Protein AF-A0A8C2Y3G1-F1 (afdb_monomer_lite)

Foldseek 3Di:
DKEFFQDFQWKKKKFWPWWAWWADDDDDDDDDPDDPDDDDPAPRPPFKWKWKWDDDLVDTHTQDGTDHHGDGDDMGMYPGGMMDIDIDGGDHDIDTDIWMWMWTWHADDQVQFDQDPVRITGHLCQQLDPVQDPNVSPSRSVDCDPPRVHDDPPPDPPPDDDDDDDDDDDDDDDDDDDDDDDDDDDDDDDDDDDDDPPDDDDPNPDDYDYPDVDIDTPGPPNDDDDPDDDDDDDDDDDD

Radius of gyration: 26.33 Å; chains: 1; bounding box: 79×69×51 Å

InterPro domains:
  IPR002172 Low-density lipoprotein (LDL) receptor class A repeat [PF00057] (110-142)
  IPR002172 Low-density lipoprotein (LDL) receptor class A repeat [PS50068] (109-151)
  IPR002172 Low-density lipoprotein (LDL) receptor class A repeat [SM00192] (109-152)
  IPR002172 Low-density lipoprotein (LDL) receptor class A repeat [cd00112] (112-141)
  IPR035914 Spermadhesin, CUB domain superfamily [G3DSA:2.60.120.290] (1-109)
  IPR035914 Spermadhesin, CUB domain superfamily [SSF49854] (2-111)
  IPR036055 LDL receptor-like superfamily [G3DSA:4.10.400.10] (114-152)
  IPR036055 LDL receptor-like superfamily [SSF57424] (109-144)
  IPR042333 LRAD2/Mig-13-like [PTHR24652] (1-158)

Sequence (239 aa):
LWVRAAAPGDRIRLQFRFFLVYSLAPPSVPPALNASAPLPADPCAPGSYLQLYEGPPGTPRPLGAPLCGLTIPAPVTTSGDLLGLRLVTRGRQPRVDFVGEVTSFRLGSCGGYFPCRNGRCIPPSLVCDRWGMDNCGDGSDQASWPPANCRAPSPEPSQEGNTDDSASQTLTSSPALPSSGPLGTAAERSPPAHWDPARQGVALEGRWLLVTTHYCRIHRDHTCPAPGMGRGQQARAEA

Structure (mmCIF, N/CA/C/O backbone):
data_AF-A0A8C2Y3G1-F1
#
_entry.id   AF-A0A8C2Y3G1-F1
#
loop_
_atom_site.group_PDB
_atom_site.id
_atom_site.type_symbol
_atom_site.label_atom_id
_atom_site.label_alt_id
_atom_site.label_comp_id
_atom_site.label_asym_id
_atom_site.label_entity_id
_atom_site.label_seq_id
_atom_site.pdbx_PDB_ins_code
_atom_site.Cartn_x
_atom_site.Cartn_y
_atom_site.Cartn_z
_atom_site.occupancy
_atom_site.B_iso_or_equiv
_atom_site.auth_seq_id
_atom_site.auth_comp_id
_atom_site.auth_asym_id
_atom_site.auth_atom_id
_atom_site.pdbx_PDB_model_num
ATOM 1 N N . LEU A 1 1 ? 4.635 1.066 14.906 1.00 89.06 1 LEU A N 1
ATOM 2 C CA . LEU A 1 1 ? 5.614 0.409 14.011 1.00 89.06 1 LEU A CA 1
ATOM 3 C C . LEU A 1 1 ? 5.943 1.387 12.902 1.00 89.06 1 LEU A C 1
ATOM 5 O O . LEU A 1 1 ? 5.014 2.011 12.406 1.00 89.06 1 LEU A O 1
ATOM 9 N N . TRP A 1 2 ? 7.211 1.517 12.531 1.00 91.69 2 TRP A N 1
ATOM 10 C CA . TRP A 1 2 ? 7.623 2.325 11.387 1.00 91.69 2 TRP A CA 1
ATOM 11 C C . TRP A 1 2 ? 8.329 1.461 10.354 1.00 91.69 2 TRP A C 1
ATOM 13 O O . TRP A 1 2 ? 9.150 0.614 10.703 1.00 91.69 2 TRP A O 1
ATOM 23 N N . VAL A 1 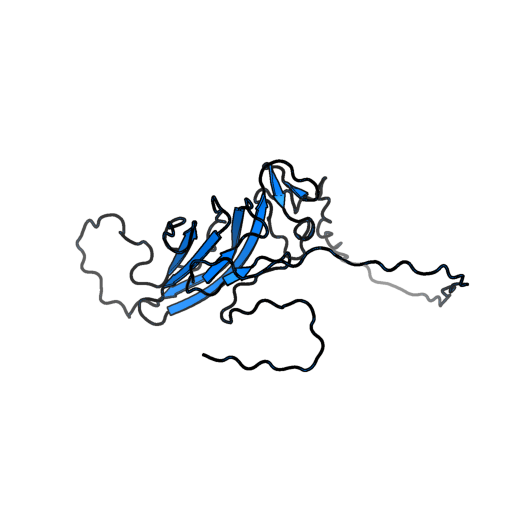3 ? 7.991 1.684 9.092 1.00 92.00 3 VAL A N 1
ATOM 24 C CA . VAL A 1 3 ? 8.562 1.004 7.936 1.00 92.00 3 VAL A CA 1
ATOM 25 C C . VAL A 1 3 ? 9.239 2.046 7.060 1.00 92.00 3 VAL A C 1
ATOM 27 O O . VAL A 1 3 ? 8.658 3.103 6.801 1.00 92.00 3 VAL A O 1
ATOM 30 N N . ARG A 1 4 ? 10.468 1.755 6.627 1.00 93.75 4 ARG A N 1
ATOM 31 C CA . ARG A 1 4 ? 11.233 2.616 5.720 1.00 93.75 4 ARG A CA 1
ATOM 32 C C . ARG A 1 4 ? 11.395 1.961 4.354 1.00 93.75 4 ARG A C 1
ATOM 34 O O . ARG A 1 4 ? 11.636 0.756 4.277 1.00 93.75 4 ARG A O 1
ATOM 41 N N . ALA A 1 5 ? 11.277 2.772 3.308 1.00 94.00 5 ALA A N 1
ATOM 42 C CA . ALA A 1 5 ? 11.497 2.370 1.931 1.00 94.00 5 ALA A CA 1
ATOM 43 C C . ALA A 1 5 ? 12.938 1.881 1.717 1.00 94.00 5 ALA A C 1
ATOM 45 O O . ALA A 1 5 ? 13.845 2.191 2.493 1.00 94.00 5 ALA A O 1
ATOM 46 N N . ALA A 1 6 ? 13.149 1.109 0.655 1.00 91.38 6 ALA A N 1
ATOM 47 C CA . ALA A 1 6 ? 14.432 0.471 0.378 1.00 91.38 6 ALA A CA 1
ATOM 48 C C . ALA A 1 6 ? 15.539 1.483 0.033 1.00 91.38 6 ALA A C 1
ATOM 50 O O . ALA A 1 6 ? 16.713 1.223 0.295 1.00 91.38 6 ALA A O 1
ATOM 51 N N . ALA A 1 7 ? 15.181 2.636 -0.539 1.00 89.88 7 ALA A N 1
ATOM 52 C CA . ALA A 1 7 ? 16.122 3.691 -0.892 1.00 89.88 7 ALA A CA 1
ATOM 53 C C . ALA A 1 7 ? 15.548 5.095 -0.624 1.00 89.88 7 ALA A C 1
ATOM 55 O O . ALA A 1 7 ? 14.330 5.281 -0.640 1.00 89.88 7 ALA A O 1
ATOM 56 N N . PRO A 1 8 ? 16.406 6.112 -0.423 1.00 88.00 8 PRO A N 1
ATOM 57 C CA . PRO A 1 8 ? 15.965 7.500 -0.354 1.00 88.00 8 PRO A CA 1
ATOM 58 C C . PRO A 1 8 ? 15.210 7.910 -1.623 1.00 88.00 8 PRO A C 1
ATOM 60 O O . PRO A 1 8 ? 15.677 7.668 -2.735 1.00 88.00 8 PRO A O 1
ATOM 63 N N . GLY A 1 9 ? 14.052 8.547 -1.455 1.00 89.06 9 GLY A N 1
ATOM 64 C CA . GLY A 1 9 ? 13.193 8.974 -2.564 1.00 89.06 9 GLY A CA 1
ATOM 65 C C . GLY A 1 9 ? 12.242 7.895 -3.094 1.00 89.06 9 GLY A C 1
ATOM 66 O O . GLY A 1 9 ? 11.301 8.238 -3.813 1.00 89.06 9 GLY A O 1
ATOM 67 N N . ASP A 1 10 ? 12.422 6.627 -2.707 1.00 95.06 10 ASP A N 1
ATOM 68 C CA . ASP A 1 10 ? 11.391 5.611 -2.902 1.00 95.06 10 ASP A CA 1
ATOM 69 C C . ASP A 1 10 ? 10.157 5.947 -2.041 1.00 95.06 10 ASP A C 1
ATOM 71 O O . ASP A 1 10 ? 10.224 6.615 -1.006 1.00 95.06 10 ASP A O 1
ATOM 75 N N . ARG A 1 11 ? 9.008 5.446 -2.480 1.00 96.12 11 ARG A N 1
ATOM 76 C CA . ARG A 1 11 ? 7.730 5.488 -1.776 1.00 96.12 11 ARG A CA 1
ATOM 77 C C . ARG A 1 11 ? 7.301 4.082 -1.405 1.00 96.12 11 ARG A C 1
ATOM 79 O O . ARG A 1 11 ? 7.815 3.093 -1.926 1.00 96.12 11 ARG A O 1
ATOM 86 N N . ILE A 1 12 ? 6.326 4.002 -0.513 1.00 96.44 12 ILE A N 1
ATOM 87 C CA . ILE A 1 12 ? 5.830 2.745 0.020 1.00 96.44 12 ILE A CA 1
ATOM 88 C C . ILE A 1 12 ? 4.385 2.538 -0.420 1.00 96.44 12 ILE A C 1
ATOM 90 O O . ILE A 1 12 ? 3.543 3.421 -0.263 1.00 96.44 12 ILE A O 1
ATOM 94 N N . ARG A 1 13 ? 4.079 1.342 -0.924 1.00 95.75 13 ARG A N 1
ATOM 95 C CA . ARG A 1 13 ? 2.712 0.849 -1.107 1.00 95.75 13 ARG A CA 1
ATOM 96 C C . ARG A 1 13 ? 2.449 -0.276 -0.108 1.00 95.75 13 ARG A C 1
ATOM 98 O O . ARG A 1 13 ? 3.209 -1.234 -0.061 1.00 95.75 13 ARG A O 1
ATOM 105 N N . LEU A 1 14 ? 1.381 -0.165 0.676 1.00 95.56 14 LEU A N 1
ATOM 106 C CA . LEU A 1 14 ? 0.903 -1.197 1.597 1.00 95.56 14 LEU A CA 1
ATOM 107 C C . LEU A 1 14 ? -0.390 -1.799 1.049 1.00 95.56 14 LEU A C 1
ATOM 109 O O . LEU A 1 14 ? -1.341 -1.070 0.765 1.00 95.56 14 LEU A O 1
ATOM 113 N N . GLN A 1 15 ? -0.448 -3.123 0.960 1.00 94.62 15 GLN A N 1
ATOM 114 C CA . GLN A 1 15 ? -1.661 -3.856 0.610 1.00 94.62 15 GLN A CA 1
ATOM 115 C C . GLN A 1 15 ? 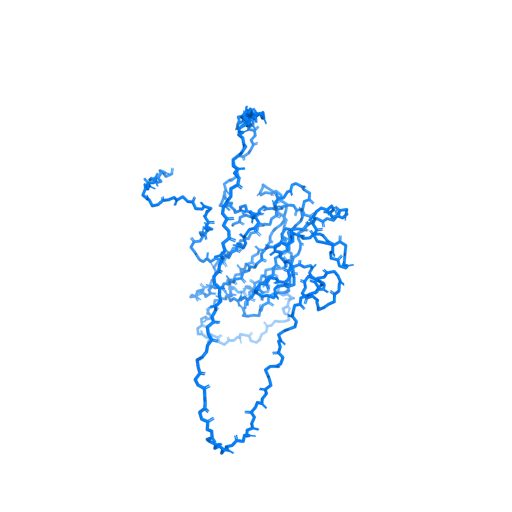-1.911 -4.966 1.626 1.00 94.62 15 GLN A C 1
ATOM 117 O O . GLN A 1 15 ? -1.047 -5.803 1.879 1.00 94.62 15 GLN A O 1
ATOM 122 N N . PHE A 1 16 ? -3.112 -4.986 2.200 1.00 94.19 16 PHE A N 1
ATOM 123 C CA . PHE A 1 16 ? -3.527 -6.052 3.103 1.00 94.19 16 PHE A CA 1
ATOM 124 C C . PHE A 1 16 ? -3.944 -7.300 2.317 1.00 94.19 16 PHE A C 1
ATOM 126 O O . PHE A 1 16 ? -4.611 -7.211 1.289 1.00 94.19 16 PHE A O 1
ATOM 133 N N . ARG A 1 17 ? -3.555 -8.472 2.821 1.00 90.69 17 ARG A N 1
ATOM 134 C CA . ARG A 1 17 ? -4.051 -9.794 2.398 1.00 90.69 17 ARG A CA 1
ATOM 135 C C . ARG A 1 17 ? -5.063 -10.370 3.379 1.00 90.69 17 ARG A C 1
ATOM 137 O O . ARG A 1 17 ? -5.891 -11.190 3.005 1.00 90.69 17 ARG A O 1
ATOM 144 N N . PHE A 1 18 ? -4.976 -9.941 4.630 1.00 93.56 18 PHE A N 1
ATOM 145 C CA . PHE A 1 18 ? -5.904 -10.296 5.688 1.00 93.56 18 PHE A CA 1
ATOM 146 C C . PHE A 1 18 ? -6.084 -9.086 6.597 1.00 93.56 18 PHE A C 1
ATOM 148 O O . PHE A 1 18 ? -5.114 -8.368 6.859 1.00 93.56 18 PHE A O 1
ATOM 155 N N . PHE A 1 19 ? -7.306 -8.844 7.062 1.00 95.69 19 PHE A N 1
ATOM 156 C CA . PHE A 1 19 ? -7.593 -7.711 7.928 1.00 95.69 19 PHE A CA 1
ATOM 157 C C . PHE A 1 19 ? -8.753 -8.002 8.873 1.00 95.69 19 PHE A C 1
ATOM 159 O O . PHE A 1 19 ? -9.861 -8.312 8.449 1.00 95.69 19 PHE A O 1
ATOM 166 N N . LEU A 1 20 ? -8.486 -7.871 10.163 1.00 94.81 20 LEU A N 1
ATOM 167 C CA . LEU A 1 20 ? -9.430 -8.070 11.242 1.00 94.81 20 LEU A CA 1
ATOM 168 C C . LEU A 1 20 ? -9.021 -7.133 12.378 1.00 94.81 20 LEU A C 1
ATOM 170 O O . LEU A 1 20 ? -8.024 -7.360 13.053 1.00 94.81 20 LEU A O 1
ATOM 174 N N . VAL A 1 21 ? -9.755 -6.041 12.572 1.00 95.81 21 VAL A N 1
ATOM 175 C CA . VAL A 1 21 ? -9.492 -5.058 13.634 1.00 95.81 21 VAL A CA 1
ATOM 176 C C . VAL A 1 21 ? -10.823 -4.561 14.175 1.00 95.81 21 VAL A C 1
ATOM 178 O O . VAL A 1 21 ? -11.436 -3.661 13.614 1.00 95.81 21 VAL A O 1
ATOM 181 N N . TYR A 1 22 ? -11.310 -5.156 15.256 1.00 92.31 22 TYR A N 1
ATOM 182 C CA . TYR A 1 22 ? -12.578 -4.753 15.862 1.00 92.31 22 TYR A CA 1
ATOM 183 C C . TYR A 1 22 ? -12.610 -5.072 17.357 1.00 92.31 22 TYR A C 1
ATOM 185 O O . TYR A 1 22 ? -11.696 -5.685 17.910 1.00 92.31 22 TYR A O 1
ATOM 193 N N . SER A 1 23 ? -13.677 -4.644 18.021 1.00 91.12 23 SER A N 1
ATOM 194 C CA . SER A 1 23 ? -13.942 -4.963 19.423 1.00 91.12 23 SER A CA 1
ATOM 195 C C . SER A 1 23 ? -15.358 -5.493 19.553 1.00 91.12 23 SER A C 1
ATOM 197 O O . SER A 1 23 ? -16.246 -5.067 18.816 1.00 91.12 23 SER A O 1
ATOM 199 N N . LEU A 1 24 ? -15.579 -6.422 20.478 1.00 87.00 24 LEU A N 1
ATOM 200 C CA . LEU A 1 24 ? -16.918 -6.940 20.721 1.00 87.00 24 LEU A CA 1
ATOM 201 C C . LEU A 1 24 ? -17.752 -5.877 21.436 1.00 87.00 24 LEU A C 1
ATOM 203 O O . LEU A 1 24 ? -17.325 -5.293 22.439 1.00 87.00 24 LEU A O 1
ATOM 207 N N . ALA A 1 25 ? -18.949 -5.628 20.907 1.00 73.00 25 ALA A N 1
ATOM 208 C CA . ALA A 1 25 ? -19.919 -4.782 21.577 1.00 73.00 25 ALA A CA 1
ATOM 209 C C . ALA A 1 25 ? -20.305 -5.419 22.927 1.00 73.00 25 ALA A C 1
ATOM 211 O O . ALA A 1 25 ? -20.403 -6.647 23.024 1.00 73.00 25 ALA A O 1
ATOM 212 N N . PRO A 1 26 ? -20.517 -4.624 23.989 1.00 63.53 26 PRO A N 1
ATOM 213 C CA . PRO A 1 26 ? -21.191 -5.137 25.175 1.00 63.53 26 PRO A CA 1
ATOM 214 C C . PRO A 1 26 ? -22.596 -5.653 24.799 1.00 63.53 26 PRO A C 1
ATOM 216 O O . PRO A 1 26 ? -23.162 -5.184 23.808 1.00 63.53 26 PRO A O 1
ATOM 219 N N . PRO A 1 27 ? -23.181 -6.588 25.576 1.00 57.09 27 PRO A N 1
ATOM 220 C CA . PRO A 1 27 ? -24.582 -6.962 25.401 1.00 57.09 27 PRO A CA 1
ATOM 221 C C . PRO A 1 27 ? -25.442 -5.692 25.429 1.00 57.09 27 PRO A C 1
ATOM 223 O O . PRO A 1 27 ? -25.309 -4.861 26.328 1.00 57.09 27 PRO A O 1
ATOM 226 N N . SER A 1 28 ? -26.240 -5.507 24.381 1.00 58.91 28 SER A N 1
ATOM 227 C CA . SER A 1 28 ? -26.952 -4.268 24.075 1.00 58.91 28 SER A CA 1
ATOM 228 C C . SER A 1 28 ? -27.887 -3.838 25.208 1.00 58.91 28 SER A C 1
ATOM 230 O O . SER A 1 28 ? -28.837 -4.548 25.528 1.00 58.91 28 SER A O 1
ATOM 232 N N . VAL A 1 29 ? -27.676 -2.635 25.746 1.00 55.66 29 VAL A N 1
ATOM 233 C CA . VAL A 1 29 ? -28.780 -1.814 26.265 1.00 55.66 29 VAL A CA 1
ATOM 234 C C . VAL A 1 29 ? -29.464 -1.210 25.030 1.00 55.66 29 VAL A C 1
ATOM 236 O O . VAL A 1 29 ? -28.746 -0.748 24.137 1.00 55.66 29 VAL A O 1
ATOM 239 N N . PRO A 1 30 ? -30.802 -1.263 24.906 1.00 50.66 30 PRO A N 1
ATOM 240 C CA . PRO A 1 30 ? -31.491 -0.778 23.715 1.00 50.66 30 PRO A CA 1
ATOM 241 C C . PRO A 1 30 ? -31.162 0.701 23.458 1.00 50.66 30 PRO A C 1
ATOM 243 O O . PRO A 1 30 ? -31.051 1.478 24.412 1.00 50.66 30 PRO A O 1
ATOM 246 N N . PRO A 1 31 ? -30.990 1.107 22.188 1.00 54.34 31 PRO A N 1
ATOM 247 C CA . PRO A 1 31 ? -30.691 2.490 21.865 1.00 54.34 31 PRO A CA 1
ATOM 248 C C . PRO A 1 31 ? -31.890 3.365 22.236 1.00 54.34 31 PRO A C 1
ATOM 250 O O . PRO A 1 31 ? -33.025 3.076 21.855 1.00 54.34 31 PRO A O 1
ATOM 253 N N . ALA A 1 32 ? -31.638 4.451 22.967 1.00 52.44 32 ALA A N 1
ATOM 254 C CA . ALA A 1 32 ? -32.612 5.522 23.090 1.00 52.44 32 ALA A CA 1
ATOM 255 C C . ALA A 1 32 ? -32.884 6.069 21.679 1.00 52.44 32 ALA A C 1
ATOM 257 O O . ALA A 1 32 ? -31.987 6.591 21.016 1.00 52.44 32 ALA A O 1
ATOM 258 N N . LEU A 1 33 ? -34.119 5.894 21.209 1.00 53.09 33 LEU A N 1
ATOM 259 C CA . LEU A 1 33 ? -34.636 6.485 19.980 1.00 53.09 33 LEU A CA 1
ATOM 260 C C . LEU A 1 33 ? -34.704 8.002 20.169 1.00 53.09 33 LEU A C 1
ATOM 262 O O . LEU A 1 33 ? -35.722 8.510 20.621 1.00 53.09 33 LEU A O 1
ATOM 266 N N . ASN A 1 34 ? -33.603 8.705 19.914 1.00 56.00 34 ASN A N 1
ATOM 267 C CA . ASN A 1 34 ? -33.583 10.108 19.500 1.00 56.00 34 ASN A CA 1
ATOM 268 C C . ASN A 1 34 ? -32.140 10.588 19.363 1.00 56.00 34 ASN A C 1
ATOM 270 O O . ASN A 1 34 ? -31.461 10.802 20.360 1.00 56.00 34 ASN A O 1
ATOM 274 N N . ALA A 1 35 ? -31.709 10.812 18.126 1.00 48.53 35 ALA A N 1
ATOM 275 C CA . ALA A 1 35 ? -30.992 12.019 17.730 1.00 48.53 35 ALA A CA 1
ATOM 276 C C . ALA A 1 35 ? -30.619 11.893 16.256 1.00 48.53 35 ALA A C 1
ATOM 278 O O . ALA A 1 35 ? -29.973 10.931 15.842 1.00 48.53 35 ALA A O 1
ATOM 279 N N . SER A 1 36 ? -30.983 12.908 15.484 1.00 58.06 36 SER A N 1
ATOM 280 C CA . SER A 1 36 ? -30.327 13.266 14.233 1.00 58.06 36 SER A CA 1
ATOM 281 C C . SER A 1 36 ? -28.845 13.524 14.534 1.00 58.06 36 SER A C 1
ATOM 283 O O . SER A 1 36 ? -28.455 14.641 14.868 1.00 58.06 36 SER A O 1
ATOM 285 N N . ALA A 1 37 ? -28.035 12.468 14.544 1.00 60.81 37 ALA A N 1
ATOM 286 C CA . ALA A 1 37 ? -26.627 12.550 14.895 1.00 60.81 37 ALA A CA 1
ATOM 287 C C . ALA A 1 37 ? -25.813 13.024 13.676 1.00 60.81 37 ALA A C 1
ATOM 289 O O . ALA A 1 37 ? -26.031 12.520 12.569 1.00 60.81 37 ALA A O 1
ATOM 290 N N . PRO A 1 38 ? -24.868 13.967 13.848 1.00 59.59 38 PRO A N 1
ATOM 291 C CA . PRO A 1 38 ? -23.885 14.281 12.817 1.00 59.59 38 PRO A CA 1
ATOM 292 C C . PRO A 1 38 ? -23.091 13.021 12.438 1.00 59.59 38 PRO A C 1
ATOM 294 O O . PRO A 1 38 ? -22.926 12.124 13.268 1.00 59.59 38 PRO A O 1
ATOM 297 N N . LEU A 1 39 ? -22.582 12.968 11.199 1.00 58.22 39 LEU A N 1
ATOM 298 C CA . LEU A 1 39 ? -21.660 11.924 10.724 1.00 58.22 39 LEU A CA 1
ATOM 299 C C . LEU A 1 39 ? -20.595 11.591 11.792 1.00 58.22 39 LEU A C 1
ATOM 301 O O . LEU A 1 39 ? -20.112 12.511 12.460 1.00 58.22 39 LEU A O 1
ATOM 305 N N . PRO A 1 40 ? -20.202 10.314 11.971 1.00 58.19 40 PRO A N 1
ATOM 306 C CA . PRO A 1 40 ? -19.359 9.927 13.097 1.00 58.19 40 PRO A CA 1
ATOM 307 C C . PRO A 1 40 ? -18.002 10.636 13.041 1.00 58.19 40 PRO A C 1
ATOM 309 O O . PRO A 1 40 ? -17.304 10.566 12.032 1.00 58.19 40 PRO A O 1
ATOM 312 N N . ALA A 1 41 ? -17.600 11.263 14.151 1.00 68.81 41 ALA A N 1
ATOM 313 C CA . ALA A 1 41 ? -16.282 11.885 14.322 1.00 68.81 41 ALA A CA 1
ATOM 314 C C . ALA A 1 41 ? -15.111 10.871 14.272 1.00 68.81 41 ALA A C 1
ATOM 316 O O . ALA A 1 41 ? -13.955 11.267 14.150 1.00 68.81 41 ALA A O 1
ATOM 317 N N . ASP A 1 42 ? -15.414 9.571 14.361 1.00 79.44 42 ASP A N 1
ATOM 318 C CA . ASP A 1 42 ? -14.501 8.434 14.201 1.00 79.44 42 ASP A CA 1
ATOM 319 C C . ASP A 1 42 ? -15.343 7.207 13.780 1.00 79.44 42 ASP A C 1
ATOM 321 O O . ASP A 1 42 ? -16.162 6.743 14.580 1.00 79.44 42 ASP A O 1
ATOM 325 N N . PRO A 1 43 ? -15.192 6.672 12.552 1.00 85.56 43 PRO A N 1
ATOM 326 C CA . PRO A 1 43 ? -15.992 5.542 12.069 1.00 85.56 43 PRO A CA 1
ATOM 327 C C . PRO A 1 43 ? -15.720 4.238 12.830 1.00 85.56 43 PRO A C 1
ATOM 329 O O . PRO A 1 43 ? -16.514 3.304 12.743 1.00 85.56 43 PRO A O 1
ATOM 332 N N . CYS A 1 44 ? -14.618 4.166 13.578 1.00 90.81 44 CYS A N 1
ATOM 333 C CA . CYS A 1 44 ? -14.233 2.985 14.333 1.00 90.81 44 CYS A CA 1
ATOM 334 C C . CYS A 1 44 ? -14.565 3.084 15.824 1.00 90.81 44 CYS A C 1
ATOM 336 O O . CYS A 1 44 ? -14.346 2.119 16.558 1.00 90.81 44 CYS A O 1
ATOM 338 N N . ALA A 1 45 ? -15.101 4.211 16.302 1.00 87.38 45 ALA A N 1
ATOM 339 C CA . ALA A 1 45 ? -15.471 4.368 17.703 1.00 87.38 45 ALA A CA 1
ATOM 340 C C . ALA A 1 45 ? -16.712 3.525 18.073 1.00 87.38 45 ALA A C 1
ATOM 342 O O . ALA A 1 45 ? -17.647 3.424 17.281 1.00 87.38 45 ALA A O 1
ATOM 343 N N . PRO A 1 46 ? -16.766 2.935 19.289 1.00 87.12 46 PRO A N 1
ATOM 344 C CA . PRO A 1 46 ? -15.766 2.954 20.369 1.00 87.12 46 PRO A CA 1
ATOM 345 C C . PRO A 1 46 ? -14.731 1.804 20.291 1.00 87.12 46 PRO A C 1
ATOM 347 O O . PRO A 1 46 ? -14.091 1.469 21.291 1.00 87.12 46 PRO A O 1
ATOM 350 N N . GLY A 1 47 ? -14.609 1.147 19.138 1.00 90.56 47 GLY A N 1
ATOM 351 C CA . GLY A 1 47 ? -13.802 -0.050 18.924 1.00 90.56 47 GLY A CA 1
ATOM 352 C C . GLY A 1 47 ? -12.323 0.200 18.621 1.00 90.56 47 GLY A C 1
ATOM 353 O O . GLY A 1 47 ? -11.811 1.322 18.631 1.00 90.56 47 GLY A O 1
ATOM 354 N N . SER A 1 48 ? -11.617 -0.908 18.400 1.00 93.19 48 SER A N 1
ATOM 355 C CA . SER A 1 48 ? -10.215 -0.913 17.979 1.00 93.19 48 SER A CA 1
ATOM 356 C C . SER A 1 48 ? -10.072 -0.465 16.527 1.00 93.19 48 SER A C 1
ATOM 358 O O . SER A 1 48 ? -10.947 -0.736 15.709 1.00 93.19 48 SER A O 1
ATOM 360 N N . TYR A 1 49 ? -8.945 0.160 16.198 1.00 95.56 49 TYR A N 1
ATOM 361 C CA . TYR A 1 49 ? -8.620 0.570 14.832 1.00 95.56 49 TYR A CA 1
ATOM 362 C C . TYR A 1 49 ? -7.115 0.565 14.578 1.00 95.56 49 TYR A C 1
ATOM 364 O O . TYR A 1 49 ? -6.296 0.656 15.497 1.00 95.56 49 TYR A O 1
ATOM 372 N N . LEU A 1 50 ? -6.759 0.492 13.302 1.00 96.62 50 LEU A N 1
ATOM 373 C CA . LEU A 1 50 ? -5.419 0.710 12.789 1.00 96.62 50 LEU A CA 1
ATOM 374 C C . LEU A 1 50 ? -5.384 2.060 12.068 1.00 96.62 50 LEU A C 1
ATOM 376 O O . LEU A 1 50 ? -6.149 2.282 11.137 1.00 96.6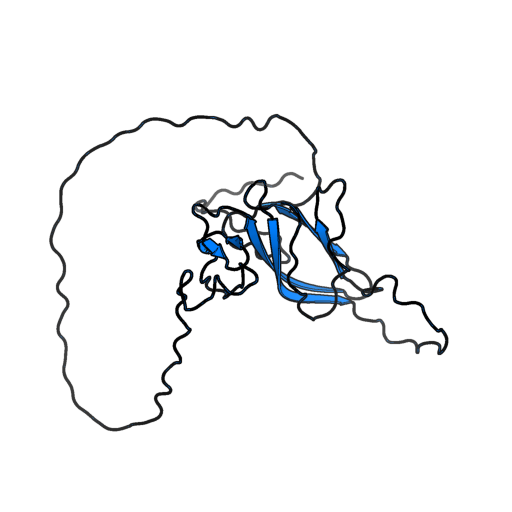2 50 LEU A O 1
ATOM 380 N N . GLN A 1 51 ? -4.487 2.954 12.475 1.00 96.31 51 GLN A N 1
ATOM 381 C CA . GLN A 1 51 ? -4.222 4.205 11.766 1.00 96.31 51 GLN A CA 1
ATOM 382 C C . GLN A 1 51 ? -2.873 4.122 11.056 1.00 96.31 51 GLN A C 1
ATOM 384 O O . GLN A 1 51 ? -1.858 3.759 11.663 1.00 96.31 51 GLN A O 1
ATOM 389 N N . LEU A 1 52 ? -2.872 4.486 9.776 1.00 97.12 52 LEU A N 1
ATOM 390 C CA . LEU A 1 52 ? -1.664 4.637 8.976 1.00 97.12 52 LEU A CA 1
ATOM 391 C C . LEU A 1 52 ? -1.182 6.088 9.031 1.00 97.12 52 LEU A C 1
ATOM 393 O O . LEU A 1 52 ? -1.991 7.009 9.164 1.00 97.12 52 LEU A O 1
ATOM 397 N N . TYR A 1 53 ? 0.127 6.283 8.932 1.00 96.94 53 TYR A N 1
ATOM 398 C CA . TYR A 1 53 ? 0.773 7.590 8.950 1.00 96.94 53 TYR A CA 1
ATOM 399 C C . TYR A 1 53 ? 1.867 7.674 7.893 1.00 96.94 53 TYR A C 1
ATOM 401 O O . TYR A 1 53 ? 2.512 6.676 7.581 1.00 96.94 53 TYR A O 1
ATOM 409 N N . GLU A 1 54 ? 2.131 8.877 7.408 1.00 95.44 54 GLU A N 1
ATOM 410 C CA . GLU A 1 54 ? 3.287 9.193 6.574 1.00 95.44 54 GLU A CA 1
ATOM 411 C C . GLU A 1 54 ? 4.072 10.387 7.129 1.00 95.44 54 GLU A C 1
ATOM 413 O O . GLU A 1 54 ? 3.586 11.146 7.973 1.00 95.44 54 GLU A O 1
ATOM 418 N N . GLY A 1 55 ? 5.298 10.557 6.637 1.00 88.50 55 GLY A N 1
ATOM 419 C CA . GLY A 1 55 ? 6.205 11.613 7.079 1.00 88.50 55 GLY A CA 1
ATOM 420 C C . GLY A 1 55 ? 7.108 11.196 8.247 1.00 88.50 55 GLY A C 1
ATOM 421 O O . GLY A 1 55 ? 7.106 10.035 8.665 1.00 88.50 55 GLY A O 1
ATOM 422 N N . PRO A 1 56 ? 7.937 12.125 8.754 1.00 85.12 56 PRO A N 1
ATOM 423 C CA . PRO A 1 56 ? 8.887 11.828 9.817 1.00 85.12 56 PRO A CA 1
ATOM 424 C C . PRO A 1 56 ? 8.153 11.505 11.130 1.00 85.12 56 PRO A C 1
ATOM 426 O O . PRO A 1 56 ? 7.136 12.135 11.428 1.00 85.12 56 PRO A O 1
ATOM 429 N N . PRO A 1 57 ? 8.672 10.599 11.981 1.00 81.00 57 PRO A N 1
ATOM 430 C CA . PRO A 1 57 ? 7.940 10.168 13.174 1.00 81.00 57 PRO A CA 1
ATOM 431 C C . PRO A 1 57 ? 7.735 11.258 14.228 1.00 81.00 57 PRO A C 1
ATOM 433 O O . PRO A 1 57 ? 6.877 11.098 15.088 1.00 81.00 57 PRO A O 1
ATOM 436 N N . GLY A 1 58 ? 8.506 12.351 14.176 1.00 87.06 58 GLY A N 1
ATOM 437 C CA . GLY A 1 58 ? 8.321 13.502 15.063 1.00 87.06 58 GLY A CA 1
ATOM 438 C C . GLY A 1 58 ? 7.096 14.355 14.714 1.00 87.06 58 GLY A C 1
ATOM 439 O O . GLY A 1 58 ? 6.523 14.989 15.592 1.00 87.06 58 GLY A O 1
ATOM 440 N N . THR A 1 59 ? 6.666 14.354 13.449 1.00 90.31 59 THR A N 1
ATOM 441 C CA . THR A 1 59 ? 5.495 15.106 12.968 1.00 90.31 59 THR A CA 1
ATOM 442 C C . THR A 1 59 ? 4.693 14.286 11.947 1.00 90.31 59 THR A C 1
ATOM 444 O O . THR A 1 59 ? 4.530 14.693 10.792 1.00 90.31 59 THR A O 1
ATOM 447 N N . PRO A 1 60 ? 4.185 13.105 12.347 1.00 94.44 60 PRO A N 1
ATOM 448 C CA . PRO A 1 60 ? 3.561 12.173 11.425 1.00 94.44 60 PRO A CA 1
ATOM 449 C C . PRO A 1 60 ? 2.169 12.665 11.018 1.00 94.44 60 PRO A C 1
ATOM 451 O O . PRO A 1 60 ? 1.386 13.129 11.850 1.00 94.44 60 PRO A O 1
ATOM 454 N N . ARG A 1 61 ? 1.837 12.538 9.733 1.00 95.62 61 ARG A N 1
ATOM 455 C CA . ARG A 1 61 ? 0.525 12.907 9.187 1.00 95.62 61 ARG A CA 1
ATOM 456 C C . ARG A 1 61 ? -0.336 11.661 8.995 1.00 95.62 61 ARG A C 1
ATOM 458 O O . ARG A 1 61 ? 0.175 10.683 8.454 1.00 95.62 61 ARG A O 1
ATOM 465 N N . PRO A 1 62 ? -1.609 11.653 9.432 1.00 95.75 62 PRO A N 1
ATOM 466 C CA . PRO A 1 62 ? -2.502 10.526 9.193 1.00 95.75 62 PRO A CA 1
ATOM 467 C C . PRO A 1 62 ? -2.695 10.284 7.697 1.00 95.75 62 PRO A C 1
ATOM 469 O O . PRO A 1 62 ? -3.020 11.202 6.946 1.00 95.75 62 PRO A O 1
ATOM 472 N N . LEU A 1 63 ? -2.521 9.034 7.286 1.00 95.88 63 LEU A N 1
ATOM 473 C CA . LEU A 1 63 ? -2.729 8.581 5.922 1.00 95.88 63 LEU A CA 1
ATOM 474 C C . LEU A 1 63 ? -4.086 7.874 5.836 1.00 95.88 63 LEU A C 1
ATOM 476 O O . LEU A 1 63 ? -4.201 6.685 6.128 1.00 95.88 63 LEU A O 1
ATOM 480 N N . GLY A 1 64 ? -5.118 8.636 5.470 1.00 93.31 64 GLY A N 1
ATOM 481 C CA . GLY A 1 64 ? -6.503 8.163 5.412 1.00 93.31 64 GLY A CA 1
ATOM 482 C C . GLY A 1 64 ? -7.194 8.062 6.779 1.00 93.31 64 GLY A C 1
ATOM 483 O O . GLY A 1 64 ? -6.636 8.428 7.816 1.00 93.31 64 GLY A O 1
ATOM 484 N N . ALA A 1 65 ? -8.439 7.582 6.763 1.00 93.50 65 ALA A N 1
ATOM 485 C CA . ALA A 1 65 ? -9.248 7.370 7.962 1.00 93.50 65 ALA A CA 1
ATOM 486 C C . ALA A 1 65 ? -8.796 6.123 8.757 1.00 93.50 65 ALA A C 1
ATOM 488 O O . ALA A 1 65 ? -8.164 5.230 8.182 1.00 93.50 65 ALA A O 1
ATOM 489 N N . PRO A 1 66 ? -9.149 6.024 10.053 1.00 95.06 66 PRO A N 1
ATOM 490 C CA . PRO A 1 66 ? -8.967 4.808 10.840 1.00 95.06 66 PRO A CA 1
ATOM 491 C C . PRO A 1 66 ? -9.558 3.568 10.156 1.00 95.06 66 PRO A C 1
ATOM 493 O O . PRO A 1 66 ? -10.675 3.603 9.643 1.00 95.06 66 PRO A O 1
ATOM 496 N N . LEU A 1 67 ? -8.813 2.461 10.178 1.00 96.19 67 LEU A N 1
ATOM 497 C CA . LEU A 1 67 ? -9.206 1.185 9.583 1.00 96.19 67 LEU A CA 1
ATOM 498 C C . LEU A 1 67 ? -9.693 0.223 10.672 1.00 96.19 67 LEU A C 1
ATOM 500 O O . LEU A 1 67 ? -8.976 -0.042 11.639 1.00 96.19 67 LEU A O 1
ATOM 504 N N . CYS A 1 68 ? -10.887 -0.337 10.499 1.00 95.44 68 CYS A N 1
ATOM 505 C CA . CYS A 1 68 ? -11.485 -1.320 11.401 1.00 95.44 68 CYS A CA 1
ATOM 506 C C . CYS A 1 68 ? -12.457 -2.245 10.652 1.00 95.44 68 CYS A C 1
ATOM 508 O O . CYS A 1 68 ? -12.759 -2.042 9.478 1.00 95.44 68 CYS A O 1
ATOM 510 N N . GLY A 1 69 ? -12.934 -3.283 11.336 1.00 94.75 69 GLY A N 1
ATOM 511 C CA . GLY A 1 69 ? -13.803 -4.316 10.788 1.00 94.75 69 GLY A CA 1
ATOM 512 C C . GLY A 1 69 ? -13.032 -5.527 10.266 1.00 94.75 69 GLY A C 1
ATOM 513 O O . GLY A 1 69 ? -11.943 -5.842 10.744 1.00 94.75 69 GLY A O 1
ATOM 514 N N . LEU A 1 70 ? -13.651 -6.230 9.319 1.00 94.88 70 LEU A N 1
ATOM 515 C CA . LEU A 1 70 ? -13.160 -7.483 8.724 1.00 94.88 70 LEU A CA 1
ATOM 516 C C . LEU A 1 70 ? -12.859 -7.349 7.223 1.00 94.88 70 LEU A C 1
ATOM 518 O O . LEU A 1 70 ? -12.375 -8.282 6.588 1.00 94.88 70 LEU A O 1
ATOM 522 N N . THR A 1 71 ? -13.203 -6.205 6.633 1.00 95.06 71 THR A N 1
ATOM 523 C CA . THR A 1 71 ? -13.025 -5.959 5.204 1.00 95.06 71 THR A CA 1
ATOM 524 C C . THR A 1 71 ? -11.582 -5.561 4.939 1.00 95.06 71 THR A C 1
ATOM 526 O O . THR A 1 71 ? -11.068 -4.653 5.589 1.00 95.06 71 THR A O 1
ATOM 529 N N . ILE A 1 72 ? -10.943 -6.214 3.966 1.00 95.94 72 ILE A N 1
ATOM 530 C CA . ILE A 1 72 ? -9.586 -5.877 3.524 1.00 95.94 72 ILE A CA 1
ATOM 531 C C . ILE A 1 72 ? -9.581 -4.434 2.986 1.00 95.94 72 ILE A C 1
ATOM 533 O O . ILE A 1 72 ? -10.282 -4.155 2.010 1.00 95.94 72 ILE A O 1
ATOM 537 N N . PRO A 1 73 ? -8.811 -3.511 3.594 1.00 96.56 73 PRO A N 1
ATOM 538 C CA . PRO A 1 73 ? -8.733 -2.132 3.134 1.00 96.56 73 PRO A CA 1
ATOM 539 C C . PRO A 1 73 ? -8.104 -2.024 1.746 1.00 96.56 73 PRO A C 1
ATOM 541 O O . PRO A 1 73 ? -7.246 -2.827 1.369 1.00 96.56 73 PRO A O 1
ATOM 544 N N . ALA A 1 74 ? -8.487 -0.980 1.010 1.00 96.06 74 ALA A N 1
ATOM 545 C CA . ALA A 1 74 ? -7.852 -0.654 -0.259 1.00 96.06 74 ALA A CA 1
ATOM 546 C C . ALA A 1 74 ? -6.339 -0.415 -0.073 1.00 96.06 74 ALA A C 1
ATOM 548 O O . ALA A 1 74 ? -5.924 0.086 0.979 1.00 96.06 74 ALA A O 1
ATOM 549 N N . PRO A 1 75 ? -5.505 -0.738 -1.079 1.00 95.88 75 PRO A N 1
ATOM 550 C CA . PRO A 1 75 ? -4.079 -0.458 -1.018 1.00 95.88 75 PRO A CA 1
ATOM 551 C C . PRO A 1 75 ? -3.798 1.027 -0.789 1.00 95.88 75 PRO A C 1
ATOM 553 O O . PRO A 1 75 ? -4.423 1.896 -1.398 1.00 95.88 75 PRO A O 1
ATOM 556 N N . VAL A 1 76 ? -2.810 1.314 0.051 1.00 96.19 76 VAL A N 1
ATOM 557 C CA . VAL A 1 76 ? -2.424 2.676 0.426 1.00 96.19 76 VAL A CA 1
ATOM 558 C C . VAL A 1 76 ? -1.014 2.957 -0.071 1.00 96.19 76 VAL A C 1
ATOM 560 O O . VAL A 1 76 ? -0.159 2.078 -0.064 1.00 96.19 76 VAL A O 1
ATOM 563 N N . THR A 1 77 ? -0.765 4.180 -0.534 1.00 96.19 77 THR A N 1
ATOM 564 C CA . THR A 1 77 ? 0.544 4.626 -1.023 1.00 96.19 77 THR A CA 1
ATOM 565 C C . THR A 1 77 ? 0.979 5.878 -0.271 1.00 96.19 77 THR A C 1
ATOM 567 O O . THR A 1 77 ? 0.193 6.814 -0.160 1.00 96.19 77 THR A O 1
ATOM 570 N N . THR A 1 78 ? 2.215 5.907 0.224 1.00 96.44 78 THR A N 1
ATOM 571 C CA . THR A 1 78 ? 2.811 7.086 0.870 1.00 96.44 78 THR A CA 1
ATOM 572 C C . THR A 1 78 ? 3.331 8.088 -0.162 1.00 96.44 78 THR A C 1
ATOM 574 O O . THR A 1 78 ? 3.671 7.728 -1.293 1.00 96.44 78 THR A O 1
ATOM 577 N N . SER A 1 79 ? 3.457 9.357 0.226 1.00 94.19 79 SER A N 1
ATOM 578 C CA . SER A 1 79 ? 4.134 10.378 -0.579 1.00 94.19 79 SER A CA 1
ATOM 579 C C . SER A 1 79 ? 5.660 10.351 -0.424 1.00 94.19 79 SER A C 1
ATOM 581 O O . SER A 1 79 ? 6.364 10.885 -1.282 1.00 94.19 79 SER A O 1
ATOM 583 N N . GLY A 1 80 ? 6.165 9.755 0.662 1.00 93.44 80 GLY A N 1
ATOM 584 C CA . GLY A 1 80 ? 7.589 9.668 1.005 1.00 93.44 80 GLY A CA 1
ATOM 585 C C . GLY A 1 80 ? 8.046 8.261 1.396 1.00 93.44 80 GLY A C 1
ATOM 586 O O . GLY A 1 80 ? 7.330 7.282 1.195 1.00 93.44 80 GLY A O 1
ATOM 587 N N . ASP A 1 81 ? 9.231 8.175 1.993 1.00 93.75 81 ASP A N 1
ATOM 588 C CA . ASP A 1 81 ? 9.962 6.936 2.285 1.00 93.75 81 ASP A CA 1
ATOM 589 C C . ASP A 1 81 ? 9.587 6.280 3.624 1.00 93.75 81 ASP A C 1
ATOM 591 O O . ASP A 1 81 ? 10.186 5.277 4.009 1.00 93.75 81 ASP A O 1
ATOM 595 N N . LEU A 1 82 ? 8.616 6.838 4.350 1.00 93.88 82 LEU A N 1
ATOM 596 C CA . LEU A 1 82 ? 8.223 6.390 5.683 1.00 93.88 82 LEU A CA 1
ATOM 597 C C . LEU A 1 82 ? 6.728 6.102 5.773 1.00 93.88 82 LEU A C 1
ATOM 599 O O . LEU A 1 82 ? 5.895 6.943 5.433 1.00 93.88 82 LEU A O 1
ATOM 603 N N . LEU A 1 83 ? 6.415 4.927 6.317 1.00 95.31 83 LEU A N 1
ATOM 604 C CA . LEU A 1 83 ? 5.068 4.476 6.639 1.00 95.31 83 LEU A CA 1
ATOM 605 C C . LEU A 1 83 ? 4.992 4.103 8.123 1.00 95.31 83 LEU A C 1
ATOM 607 O O . LEU A 1 83 ? 5.702 3.217 8.599 1.00 95.31 83 LEU A O 1
ATOM 611 N N . GLY A 1 84 ? 4.106 4.766 8.855 1.00 94.88 84 GLY A N 1
ATOM 612 C CA . GLY A 1 84 ? 3.807 4.485 10.252 1.00 94.88 84 GLY A CA 1
ATOM 613 C C . GLY A 1 84 ? 2.516 3.692 10.394 1.00 94.88 84 GLY A C 1
ATOM 614 O O . GLY A 1 84 ? 1.517 3.989 9.748 1.00 94.88 84 GLY A O 1
ATOM 615 N N . LEU A 1 85 ? 2.520 2.700 11.277 1.00 95.12 85 LEU A N 1
ATOM 616 C CA . LEU A 1 85 ? 1.340 1.935 11.664 1.00 95.12 85 LEU A CA 1
ATOM 617 C C . LEU A 1 85 ? 1.133 2.071 13.171 1.00 95.12 85 LEU A C 1
ATOM 619 O O . LEU A 1 85 ? 2.017 1.717 13.967 1.00 95.12 85 LEU A O 1
ATOM 623 N N . ARG A 1 86 ? -0.052 2.545 13.560 1.00 94.56 86 ARG A N 1
ATOM 624 C CA . ARG A 1 86 ? -0.487 2.638 14.954 1.00 94.56 86 ARG A CA 1
ATOM 625 C C . ARG A 1 86 ? -1.767 1.843 15.144 1.00 94.56 86 ARG A C 1
ATOM 627 O O . ARG A 1 86 ? -2.842 2.262 14.725 1.00 94.56 86 ARG A O 1
ATOM 634 N N . LEU A 1 87 ? -1.639 0.706 15.808 1.00 95.81 87 LEU A N 1
ATOM 635 C CA . LEU A 1 87 ? -2.782 -0.040 16.303 1.00 95.81 87 LEU A CA 1
ATOM 636 C C . LEU A 1 87 ? -3.243 0.578 17.623 1.00 95.81 87 LEU A C 1
ATOM 638 O O . LEU A 1 87 ? -2.432 0.792 18.525 1.00 95.81 87 LEU A O 1
ATOM 642 N N . VAL A 1 88 ? -4.540 0.829 17.744 1.00 93.75 88 VAL A N 1
ATOM 643 C CA . VAL A 1 88 ? -5.169 1.277 18.982 1.00 93.75 88 VAL A CA 1
ATOM 644 C C . VAL A 1 88 ? -6.267 0.288 19.337 1.00 93.75 88 VAL A C 1
ATOM 646 O O . VAL A 1 88 ? -7.234 0.123 18.598 1.00 93.75 88 VAL A O 1
ATOM 649 N N . THR A 1 89 ? -6.121 -0.373 20.481 1.00 93.06 89 THR A N 1
ATOM 650 C CA . THR A 1 89 ? -7.103 -1.325 20.999 1.00 93.06 89 THR A CA 1
ATOM 651 C C . THR A 1 89 ? -8.010 -0.637 22.017 1.00 93.06 89 THR A C 1
ATOM 653 O O . THR A 1 89 ? -7.559 -0.191 23.069 1.00 93.06 89 THR A O 1
ATOM 656 N N . ARG A 1 90 ? -9.301 -0.506 21.695 1.00 90.38 90 ARG A N 1
ATOM 657 C CA . ARG A 1 90 ? -10.326 0.107 22.566 1.00 90.38 90 ARG A CA 1
ATOM 658 C C . ARG A 1 90 ? -11.511 -0.838 22.741 1.00 90.38 90 ARG A C 1
ATOM 660 O O . ARG A 1 90 ? -11.641 -1.810 22.005 1.00 90.38 90 ARG A O 1
ATOM 667 N N . GLY A 1 91 ? -12.404 -0.549 23.681 1.00 87.44 91 GLY A N 1
ATOM 668 C CA . GLY A 1 91 ? -13.622 -1.337 23.892 1.00 87.44 91 GLY A CA 1
ATOM 669 C C . GLY A 1 91 ? -13.372 -2.691 24.565 1.00 87.44 91 GLY A C 1
ATOM 670 O O . GLY A 1 91 ? -12.316 -2.929 25.152 1.00 87.44 91 GLY A O 1
ATOM 671 N N . ARG A 1 92 ? -14.372 -3.582 24.520 1.00 87.44 92 ARG A N 1
ATOM 672 C CA . ARG A 1 92 ? -14.292 -4.903 25.158 1.00 87.44 92 ARG A CA 1
ATOM 673 C C . ARG A 1 92 ? -13.780 -5.954 24.186 1.00 87.44 92 ARG A C 1
ATOM 675 O O . ARG A 1 92 ? -14.206 -6.017 23.039 1.00 87.44 92 ARG A O 1
ATOM 682 N N . GLN A 1 93 ? -12.894 -6.806 24.698 1.00 90.81 93 GLN A N 1
ATOM 683 C CA . GLN A 1 93 ? -12.414 -8.008 24.024 1.00 90.81 93 GLN A CA 1
ATOM 684 C C . GLN A 1 93 ? -11.964 -7.732 22.567 1.00 90.81 93 GLN A C 1
ATOM 686 O O . GLN A 1 93 ? -12.589 -8.220 21.623 1.00 90.81 93 GLN A O 1
ATOM 691 N N . PRO A 1 94 ? -10.899 -6.923 22.379 1.00 92.75 94 PRO A N 1
ATOM 692 C CA . PRO A 1 94 ? -10.401 -6.578 21.056 1.00 92.75 94 PRO A CA 1
ATOM 693 C C . PRO A 1 94 ? -9.951 -7.832 20.304 1.00 92.75 94 PRO A C 1
ATOM 695 O O . PRO A 1 94 ? -9.350 -8.756 20.863 1.00 92.75 94 PRO A O 1
ATOM 698 N N . ARG A 1 95 ? -10.255 -7.853 19.014 1.00 93.06 95 ARG A N 1
ATOM 699 C CA . ARG A 1 95 ? -9.861 -8.877 18.058 1.00 93.06 95 ARG A CA 1
ATOM 700 C C . ARG A 1 95 ? -9.040 -8.171 16.995 1.00 93.06 95 ARG A C 1
ATOM 702 O O . ARG A 1 95 ? -9.534 -7.262 16.332 1.00 93.06 95 ARG A O 1
ATOM 709 N N . VAL A 1 96 ? -7.768 -8.542 16.913 1.00 94.50 96 VAL A N 1
ATOM 710 C CA . VAL A 1 96 ? -6.818 -7.926 15.993 1.00 94.50 96 VAL A CA 1
ATOM 711 C C . VAL A 1 96 ? -5.977 -9.007 15.352 1.00 94.50 96 VAL A C 1
ATOM 713 O O . VAL A 1 96 ? -5.287 -9.743 16.057 1.00 94.50 96 VAL A O 1
ATOM 716 N N . ASP A 1 97 ? -6.027 -9.058 14.033 1.00 94.06 97 ASP A N 1
ATOM 717 C CA . ASP A 1 97 ? -5.141 -9.841 13.198 1.00 94.06 97 ASP A CA 1
ATOM 718 C C . ASP A 1 97 ? -5.162 -9.258 11.780 1.00 94.06 97 ASP A C 1
ATOM 720 O O . ASP A 1 97 ? -6.215 -8.986 11.212 1.00 94.06 97 ASP A O 1
ATOM 724 N N . PHE A 1 98 ? -4.001 -8.976 11.214 1.00 95.00 98 PHE A N 1
ATOM 725 C CA . PHE A 1 98 ? -3.899 -8.451 9.861 1.00 95.00 98 PHE A CA 1
ATOM 726 C C . PHE A 1 98 ? -2.553 -8.837 9.278 1.00 95.00 98 PHE A C 1
ATOM 728 O O . PHE A 1 98 ? -1.542 -8.868 9.972 1.00 95.00 98 PHE A O 1
ATOM 735 N N . VAL A 1 99 ? -2.546 -9.082 7.975 1.00 91.56 99 VAL A N 1
ATOM 736 C CA . VAL A 1 99 ? -1.334 -9.347 7.208 1.00 91.56 99 VAL A CA 1
ATOM 737 C C . VAL A 1 99 ? -1.306 -8.342 6.078 1.00 91.56 99 VAL A C 1
ATOM 739 O O . VAL A 1 99 ? -2.222 -8.297 5.257 1.00 91.56 99 VAL A O 1
ATOM 742 N N . GLY A 1 100 ? -0.265 -7.519 6.064 1.00 90.81 100 GLY A N 1
ATOM 743 C CA . GLY A 1 100 ? -0.003 -6.547 5.015 1.00 90.81 100 GLY A CA 1
ATOM 744 C C . GLY A 1 100 ? 1.345 -6.804 4.368 1.00 90.81 100 GLY A C 1
ATOM 745 O O . GLY A 1 100 ? 2.287 -7.202 5.049 1.00 90.81 100 GLY A O 1
ATOM 746 N N . GLU A 1 101 ? 1.406 -6.561 3.067 1.00 89.06 101 GLU A N 1
ATOM 747 C CA . GLU A 1 101 ? 2.613 -6.618 2.253 1.00 89.06 101 GLU A CA 1
ATOM 748 C C . GLU A 1 101 ? 3.014 -5.199 1.857 1.00 89.06 101 GLU A C 1
ATOM 750 O O . GLU A 1 101 ? 2.167 -4.368 1.506 1.00 89.06 101 GLU A O 1
ATOM 755 N N . VAL A 1 102 ? 4.314 -4.929 1.933 1.00 93.00 102 VAL A N 1
ATOM 756 C CA . VAL A 1 102 ? 4.889 -3.606 1.711 1.00 93.00 102 VAL A CA 1
ATOM 757 C C . VAL A 1 102 ? 5.808 -3.636 0.497 1.00 93.00 102 VAL A C 1
ATOM 759 O O . VAL A 1 102 ? 6.816 -4.337 0.493 1.00 93.00 102 VAL A O 1
ATOM 762 N N . THR A 1 103 ? 5.497 -2.816 -0.500 1.00 95.31 103 THR A N 1
ATOM 763 C CA . THR A 1 103 ? 6.302 -2.634 -1.709 1.00 95.31 103 THR A CA 1
ATOM 764 C C . THR A 1 103 ? 7.013 -1.283 -1.651 1.00 95.31 103 THR A C 1
ATOM 766 O O . THR A 1 103 ? 6.357 -0.241 -1.591 1.00 95.31 103 THR A O 1
ATOM 769 N N . SER A 1 104 ? 8.347 -1.288 -1.714 1.00 96.38 104 SER A N 1
ATOM 770 C CA . SER A 1 104 ? 9.130 -0.083 -2.023 1.00 96.38 104 SER A CA 1
ATOM 771 C C . SER A 1 104 ? 9.144 0.120 -3.533 1.00 96.38 104 SER A C 1
ATOM 773 O O . SER A 1 104 ? 9.489 -0.806 -4.268 1.00 96.38 104 SER A O 1
ATOM 775 N N . PHE A 1 105 ? 8.777 1.308 -4.002 1.00 96.56 105 PHE A N 1
ATOM 776 C CA . PHE A 1 105 ? 8.816 1.644 -5.421 1.00 96.56 105 PHE A CA 1
ATOM 777 C C . PHE A 1 105 ? 9.376 3.046 -5.635 1.00 96.56 105 PHE A C 1
ATOM 779 O O . PHE A 1 105 ? 9.202 3.937 -4.806 1.00 96.56 105 PHE A O 1
ATOM 786 N N . ARG A 1 106 ? 9.991 3.270 -6.791 1.00 95.56 106 ARG A N 1
ATOM 787 C CA . ARG A 1 106 ? 10.418 4.605 -7.232 1.00 95.56 106 ARG A CA 1
ATOM 788 C C . ARG A 1 106 ? 9.590 5.101 -8.395 1.00 95.56 106 ARG A C 1
ATOM 790 O O . ARG A 1 106 ? 8.899 4.333 -9.058 1.00 95.56 106 ARG A O 1
ATOM 797 N N . LEU A 1 107 ? 9.673 6.403 -8.620 1.00 94.88 107 LEU A N 1
ATOM 798 C CA . LEU A 1 107 ? 9.118 7.071 -9.787 1.00 94.88 107 LEU A CA 1
ATOM 799 C C . LEU A 1 107 ? 10.265 7.537 -10.686 1.00 94.88 107 LEU A C 1
ATOM 801 O O . LEU A 1 107 ? 11.346 7.865 -10.195 1.00 94.88 107 LEU A O 1
ATOM 805 N N . GLY A 1 108 ? 10.014 7.603 -11.992 1.00 89.56 108 GLY A N 1
ATOM 806 C CA . GLY A 1 108 ? 10.990 8.067 -12.977 1.00 89.56 108 GLY A CA 1
ATOM 807 C C . GLY A 1 108 ? 11.719 6.920 -13.672 1.00 89.56 108 GLY A C 1
ATOM 808 O O . GLY A 1 108 ? 11.104 5.923 -14.038 1.00 89.56 108 GLY A O 1
ATOM 809 N N . SER A 1 109 ? 13.025 7.078 -13.907 1.00 91.69 109 SER A N 1
ATOM 810 C CA . SER A 1 109 ? 13.810 6.076 -14.636 1.00 91.69 109 SER A CA 1
ATOM 811 C C . SER A 1 109 ? 14.054 4.835 -13.779 1.00 91.69 109 SER A C 1
ATOM 813 O O . SER A 1 109 ? 14.634 4.921 -12.694 1.00 91.69 109 SER A O 1
ATOM 815 N N . CYS A 1 110 ? 13.634 3.674 -14.279 1.00 94.56 110 CYS A N 1
ATOM 816 C CA . CYS A 1 110 ? 13.736 2.427 -13.530 1.00 94.56 110 CYS A CA 1
ATOM 817 C C . CYS A 1 110 ? 15.162 1.867 -13.477 1.00 94.56 110 CYS A C 1
ATOM 819 O O . CYS A 1 110 ? 15.509 1.187 -12.512 1.00 94.56 110 CYS A O 1
ATOM 821 N N . GLY A 1 111 ? 16.022 2.164 -14.456 1.00 92.81 111 GLY A N 1
ATOM 822 C CA . GLY A 1 111 ? 17.349 1.547 -14.531 1.00 92.81 111 GLY A CA 1
ATOM 823 C C . GLY A 1 111 ? 17.239 0.017 -14.480 1.00 92.81 111 GLY A C 1
ATOM 824 O O . GLY A 1 111 ? 16.591 -0.576 -15.333 1.00 92.81 111 GLY A O 1
ATOM 825 N N . GLY A 1 112 ? 17.828 -0.611 -13.456 1.00 92.38 112 GLY A N 1
ATOM 826 C CA . GLY A 1 112 ? 17.725 -2.060 -13.218 1.00 92.38 112 GLY A CA 1
ATOM 827 C C . GLY A 1 112 ? 16.431 -2.541 -12.539 1.00 92.38 112 GLY A C 1
ATOM 828 O O . GLY A 1 112 ? 16.308 -3.729 -12.256 1.00 92.38 112 GLY A O 1
ATOM 829 N N . TYR A 1 113 ? 15.489 -1.647 -12.227 1.00 96.25 113 TYR A N 1
ATOM 830 C CA . TYR A 1 113 ? 14.179 -1.994 -11.664 1.00 96.25 113 TYR A CA 1
ATOM 831 C C . TYR A 1 113 ? 13.196 -2.354 -12.781 1.00 96.25 113 TYR A C 1
ATOM 833 O O . TYR A 1 113 ? 13.340 -1.914 -13.921 1.00 96.25 113 TYR A O 1
ATOM 841 N N . PHE A 1 114 ? 12.160 -3.116 -12.442 1.00 97.38 114 PHE A N 1
ATOM 842 C CA . PHE A 1 114 ? 11.094 -3.447 -13.377 1.00 97.38 114 PHE A CA 1
ATOM 843 C C . PHE A 1 114 ? 10.172 -2.236 -13.607 1.00 97.38 114 PHE A C 1
ATOM 845 O O . PHE A 1 114 ? 9.666 -1.689 -12.622 1.00 97.38 114 PHE A O 1
ATOM 852 N N . PRO A 1 115 ? 9.934 -1.819 -14.866 1.00 97.25 115 PRO A N 1
ATOM 853 C CA . PRO A 1 115 ? 9.038 -0.715 -15.186 1.00 97.25 115 PRO A CA 1
ATOM 854 C C . PRO A 1 115 ? 7.574 -1.165 -15.212 1.00 97.25 115 PRO A C 1
ATOM 856 O O . PRO A 1 115 ? 7.137 -1.865 -16.126 1.00 97.25 115 PRO A O 1
ATOM 859 N N . CYS A 1 116 ? 6.798 -0.707 -14.233 1.00 97.19 116 CYS A N 1
ATOM 860 C CA . CYS A 1 116 ? 5.348 -0.852 -14.229 1.00 97.19 116 CYS A CA 1
ATOM 861 C C . CYS A 1 116 ? 4.704 0.034 -15.302 1.00 97.19 116 CYS A C 1
ATOM 863 O O . CYS A 1 116 ? 5.210 1.109 -15.642 1.00 97.19 116 CYS A O 1
ATOM 865 N N . ARG A 1 117 ? 3.521 -0.356 -15.781 1.00 96.19 117 ARG A N 1
ATOM 866 C CA . ARG A 1 117 ? 2.775 0.408 -16.797 1.00 96.19 117 ARG A CA 1
ATOM 867 C C . ARG A 1 117 ? 2.320 1.786 -16.290 1.00 96.19 117 ARG A C 1
ATOM 869 O O . ARG A 1 117 ? 2.218 2.722 -17.077 1.00 96.19 117 ARG A O 1
ATOM 876 N N . ASN A 1 118 ? 2.092 1.936 -14.990 1.00 95.62 118 ASN A N 1
ATOM 877 C CA . ASN A 1 118 ? 1.724 3.188 -14.328 1.00 95.62 118 ASN A CA 1
ATOM 878 C C . ASN A 1 118 ? 2.921 4.106 -14.002 1.00 95.62 118 ASN A C 1
ATOM 880 O O . ASN A 1 118 ? 2.750 5.099 -13.295 1.00 95.62 118 ASN A O 1
ATOM 884 N N . GLY A 1 119 ? 4.127 3.781 -14.484 1.00 95.44 119 GLY A N 1
ATOM 885 C CA . GLY A 1 119 ? 5.333 4.592 -14.292 1.00 95.44 119 GLY A CA 1
ATOM 886 C C . GLY A 1 119 ? 6.027 4.410 -12.939 1.00 95.44 119 GLY A C 1
ATOM 887 O O . GLY A 1 119 ? 6.981 5.131 -12.638 1.00 95.44 119 GLY A O 1
ATOM 888 N N . ARG A 1 120 ? 5.569 3.463 -12.111 1.00 96.50 120 ARG A N 1
ATOM 889 C CA . ARG A 1 120 ? 6.324 2.997 -10.941 1.00 96.50 120 ARG A CA 1
ATOM 890 C C . ARG A 1 120 ? 7.431 2.045 -11.370 1.00 96.50 120 ARG A C 1
ATOM 892 O O . ARG A 1 120 ? 7.308 1.348 -12.371 1.00 96.50 120 ARG A O 1
ATOM 899 N N . CYS A 1 121 ? 8.477 1.961 -10.562 1.00 97.44 121 CYS A N 1
ATOM 900 C CA . CYS A 1 121 ? 9.502 0.943 -10.716 1.00 97.44 121 CYS A CA 1
ATOM 901 C C . CYS A 1 121 ? 9.623 0.129 -9.435 1.00 97.44 121 CYS A C 1
ATOM 903 O O . CYS A 1 121 ? 9.849 0.700 -8.363 1.00 97.44 121 CYS A O 1
ATOM 905 N N . ILE A 1 122 ? 9.508 -1.189 -9.559 1.00 97.25 122 ILE A N 1
ATOM 906 C CA . ILE A 1 122 ? 9.608 -2.131 -8.440 1.00 97.25 122 ILE A CA 1
ATOM 907 C C . ILE A 1 122 ? 10.853 -3.017 -8.585 1.00 97.25 122 ILE A C 1
ATOM 909 O O . ILE A 1 122 ? 11.355 -3.199 -9.698 1.00 97.25 122 ILE A O 1
ATOM 913 N N . PRO A 1 123 ? 11.387 -3.569 -7.485 1.00 95.44 123 PRO A N 1
ATOM 914 C CA . PRO A 1 123 ? 12.451 -4.562 -7.560 1.00 95.44 123 PRO A CA 1
ATOM 915 C C . PRO A 1 123 ? 12.058 -5.754 -8.455 1.00 95.44 123 PRO A C 1
ATOM 917 O O . PRO A 1 123 ? 10.937 -6.249 -8.328 1.00 95.44 123 PRO A O 1
ATOM 920 N N . PRO A 1 124 ? 12.965 -6.279 -9.303 1.00 94.69 124 PRO A N 1
ATOM 921 C CA . PRO A 1 124 ? 12.671 -7.434 -10.158 1.00 94.69 124 PRO A CA 1
ATOM 922 C C . PRO A 1 124 ? 12.207 -8.684 -9.395 1.00 94.69 124 PRO A C 1
ATOM 924 O O . PRO A 1 124 ? 11.463 -9.490 -9.938 1.00 94.69 124 PRO A O 1
ATOM 927 N N . SER A 1 125 ? 12.596 -8.833 -8.122 1.00 93.50 125 SER A N 1
ATOM 928 C CA . SER A 1 125 ? 12.172 -9.941 -7.250 1.00 93.50 125 SER A CA 1
ATOM 929 C C . SER A 1 125 ? 10.680 -9.942 -6.895 1.00 93.50 125 SER A C 1
ATOM 931 O O . SER A 1 125 ? 10.203 -10.915 -6.309 1.00 93.50 125 SER A O 1
ATOM 933 N N . LEU A 1 126 ? 9.968 -8.857 -7.209 1.00 95.19 126 LEU A N 1
ATOM 934 C CA . LEU A 1 126 ? 8.527 -8.712 -7.007 1.00 95.19 126 LEU A CA 1
ATOM 935 C C . LEU A 1 126 ? 7.721 -8.979 -8.290 1.00 95.19 126 LEU A C 1
ATOM 937 O O . LEU A 1 126 ? 6.496 -9.026 -8.246 1.00 95.19 126 LEU A O 1
ATOM 941 N N . VAL A 1 127 ? 8.391 -9.176 -9.428 1.00 96.25 127 VAL A N 1
ATOM 942 C CA . VAL A 1 127 ? 7.750 -9.539 -10.699 1.00 96.25 127 VAL A CA 1
ATOM 943 C C . VAL A 1 127 ? 7.422 -11.024 -10.683 1.00 96.25 127 VAL A C 1
ATOM 945 O O . VAL A 1 127 ? 8.280 -11.842 -10.350 1.00 96.25 127 VAL A O 1
ATOM 948 N N . CYS A 1 128 ? 6.184 -11.370 -11.034 1.00 95.31 128 CYS A N 1
ATOM 949 C CA . CYS A 1 128 ? 5.667 -12.737 -10.985 1.00 95.31 128 CYS A CA 1
ATOM 950 C C . CYS A 1 128 ? 5.927 -13.418 -9.633 1.00 95.31 128 CYS A C 1
ATOM 952 O O . CYS A 1 128 ? 6.275 -14.604 -9.580 1.00 95.31 128 CYS A O 1
ATOM 954 N N . ASP A 1 129 ? 5.837 -12.662 -8.533 1.00 91.25 129 ASP A N 1
ATOM 955 C CA . ASP A 1 129 ? 6.066 -13.242 -7.221 1.00 91.25 129 ASP A CA 1
ATOM 956 C C . ASP A 1 129 ? 5.114 -14.414 -6.934 1.00 91.25 129 ASP A C 1
ATOM 958 O O . ASP A 1 129 ? 3.984 -14.495 -7.415 1.00 91.25 129 ASP A O 1
ATOM 962 N N . ARG A 1 130 ? 5.576 -15.359 -6.112 1.00 88.56 130 ARG A N 1
ATOM 963 C CA . ARG A 1 130 ? 4.814 -16.579 -5.797 1.00 88.56 130 ARG A CA 1
ATOM 964 C C . ARG A 1 130 ? 3.492 -16.318 -5.069 1.00 88.56 130 ARG A C 1
ATOM 966 O O . ARG A 1 130 ? 2.732 -17.259 -4.852 1.00 88.56 130 ARG A O 1
ATOM 973 N N . TRP A 1 131 ? 3.273 -15.100 -4.581 1.00 85.00 131 TRP A N 1
ATOM 974 C CA . TRP A 1 131 ? 2.060 -14.727 -3.870 1.00 85.00 131 TRP A CA 1
ATOM 975 C C . TRP A 1 131 ? 1.019 -14.128 -4.823 1.00 85.00 131 TRP A C 1
ATOM 977 O O . TRP A 1 131 ? -0.152 -14.041 -4.439 1.00 85.00 131 TRP A O 1
ATOM 987 N N . GLY A 1 132 ? 1.412 -13.733 -6.036 1.00 88.81 132 GLY A N 1
ATOM 988 C CA . GLY A 1 132 ? 0.567 -13.020 -6.982 1.00 88.81 132 GLY A CA 1
ATOM 989 C C . GLY A 1 132 ? 0.184 -11.631 -6.474 1.00 88.81 132 GLY A C 1
ATOM 990 O O . GLY A 1 132 ? -0.974 -11.238 -6.608 1.00 88.81 132 GLY A O 1
ATOM 991 N N . MET A 1 133 ? 1.083 -10.928 -5.770 1.00 90.56 133 MET A N 1
ATOM 992 C CA . MET A 1 133 ? 0.803 -9.545 -5.363 1.00 90.56 133 MET A CA 1
ATOM 993 C C . MET A 1 133 ? 0.847 -8.616 -6.568 1.00 90.56 133 MET A C 1
ATOM 995 O O . MET A 1 133 ? 1.763 -8.681 -7.373 1.00 90.56 133 MET A O 1
ATOM 999 N N . ASP A 1 134 ? -0.100 -7.685 -6.635 1.00 94.62 134 ASP A N 1
ATOM 1000 C CA . ASP A 1 134 ? -0.010 -6.539 -7.537 1.00 94.62 134 ASP A CA 1
ATOM 1001 C C . ASP A 1 134 ? 0.900 -5.475 -6.908 1.00 94.62 134 ASP A C 1
ATOM 1003 O O . ASP A 1 134 ? 0.432 -4.544 -6.242 1.00 94.62 134 ASP A O 1
ATOM 1007 N N . ASN A 1 135 ? 2.216 -5.650 -7.049 1.00 95.12 135 ASN A N 1
ATOM 1008 C CA . ASN A 1 135 ? 3.210 -4.739 -6.480 1.00 95.12 135 ASN A CA 1
ATOM 1009 C C . ASN A 1 135 ? 3.256 -3.417 -7.249 1.00 95.12 135 ASN A C 1
ATOM 1011 O O . ASN A 1 135 ? 3.474 -2.357 -6.653 1.00 95.12 135 ASN A O 1
ATOM 1015 N N . CYS A 1 136 ? 2.993 -3.454 -8.557 1.00 96.00 136 CYS A N 1
ATOM 1016 C CA . CYS A 1 136 ? 2.869 -2.244 -9.355 1.00 96.00 136 CYS A CA 1
ATOM 1017 C C . CYS A 1 136 ? 1.620 -1.430 -8.979 1.00 96.00 136 CYS A C 1
ATOM 1019 O O . CYS A 1 136 ? 1.628 -0.196 -9.051 1.00 96.00 136 CYS A O 1
ATOM 1021 N N . GLY A 1 137 ? 0.548 -2.078 -8.525 1.00 95.19 137 GLY A N 1
ATOM 1022 C CA . GLY A 1 137 ? -0.764 -1.469 -8.309 1.00 95.19 137 GLY A CA 1
ATOM 1023 C C . GLY A 1 137 ? -1.584 -1.291 -9.594 1.00 95.19 137 GLY A C 1
ATOM 1024 O O . GLY A 1 137 ? -2.563 -0.549 -9.578 1.00 95.19 137 GLY A O 1
ATOM 1025 N N . ASP A 1 138 ? -1.139 -1.874 -10.707 1.00 95.81 138 ASP A N 1
ATOM 1026 C CA . ASP A 1 138 ? -1.791 -1.845 -12.024 1.00 95.81 138 ASP A CA 1
ATOM 1027 C C . ASP A 1 138 ? -1.798 -3.220 -12.728 1.00 95.81 138 ASP A C 1
ATOM 1029 O O . ASP A 1 138 ? -2.128 -3.308 -13.920 1.00 95.81 138 ASP A O 1
ATOM 1033 N N . GLY A 1 139 ? -1.392 -4.264 -11.997 1.00 95.50 139 GLY A N 1
ATOM 1034 C CA . GLY A 1 139 ? -1.269 -5.656 -12.417 1.00 95.50 139 GLY A CA 1
ATOM 1035 C C . GLY A 1 139 ? -0.114 -5.954 -13.372 1.00 95.50 139 GLY A C 1
ATOM 1036 O O . GLY A 1 139 ? 0.017 -7.097 -13.808 1.00 95.50 139 GLY A O 1
ATOM 1037 N N . SER A 1 140 ? 0.704 -4.965 -13.751 1.00 97.06 140 SER A N 1
ATOM 1038 C CA . SER A 1 140 ? 1.710 -5.154 -14.805 1.00 97.06 140 SER A CA 1
ATOM 1039 C C . SER A 1 140 ? 2.857 -6.077 -14.403 1.00 97.06 140 SER A C 1
ATOM 1041 O O . SER A 1 140 ? 3.408 -6.732 -15.281 1.00 97.06 140 SER A O 1
ATOM 1043 N N . ASP A 1 141 ? 3.166 -6.209 -13.111 1.00 96.81 141 ASP A N 1
ATOM 1044 C CA . ASP A 1 141 ? 4.156 -7.160 -12.591 1.00 96.81 141 ASP A CA 1
ATOM 1045 C C . ASP A 1 141 ? 3.663 -8.611 -12.542 1.00 96.81 141 ASP A C 1
ATOM 1047 O O . ASP A 1 141 ? 4.469 -9.514 -12.342 1.00 96.81 141 ASP A O 1
ATOM 1051 N N . GLN A 1 142 ? 2.365 -8.841 -12.754 1.00 96.25 142 GLN A N 1
ATOM 1052 C CA . GLN A 1 142 ? 1.729 -10.165 -12.760 1.00 96.25 142 GLN A CA 1
ATOM 1053 C C . GLN A 1 142 ? 1.163 -10.536 -14.143 1.00 96.25 142 GLN A C 1
ATOM 1055 O O . GLN A 1 142 ? 0.445 -11.526 -14.296 1.00 96.25 142 GLN A O 1
ATOM 1060 N N . ALA A 1 143 ? 1.445 -9.726 -15.164 1.00 95.56 143 ALA A N 1
ATOM 1061 C CA . ALA A 1 143 ? 0.888 -9.901 -16.495 1.00 95.56 143 ALA A CA 1
ATOM 1062 C C . ALA A 1 143 ? 1.529 -11.079 -17.246 1.00 95.56 143 ALA A C 1
ATOM 1064 O O . ALA A 1 143 ? 2.736 -11.302 -17.179 1.00 95.56 143 ALA A O 1
ATOM 1065 N N . SER A 1 144 ? 0.723 -11.788 -18.044 1.00 94.94 144 SER A N 1
ATOM 1066 C CA . SER A 1 144 ? 1.197 -12.898 -18.892 1.00 94.94 144 SER A CA 1
ATOM 1067 C C . SER A 1 144 ? 1.927 -12.454 -20.169 1.00 94.94 144 SER A C 1
ATOM 1069 O O . SER A 1 144 ? 2.459 -13.283 -20.901 1.00 94.94 144 SER A O 1
ATOM 1071 N N . TRP A 1 145 ? 1.976 -11.149 -20.432 1.00 92.31 145 TRP A N 1
ATOM 1072 C CA . TRP A 1 145 ? 2.613 -10.534 -21.596 1.00 92.31 145 TRP A CA 1
ATOM 1073 C C . TRP A 1 145 ? 3.814 -9.668 -21.189 1.00 92.31 145 TRP A C 1
ATOM 1075 O O . TRP A 1 145 ? 3.983 -9.360 -20.001 1.00 92.31 145 TRP A O 1
ATOM 1085 N N . PRO A 1 146 ? 4.658 -9.247 -22.153 1.00 91.94 146 PRO A N 1
ATOM 1086 C CA . PRO A 1 146 ? 5.822 -8.427 -21.853 1.00 91.94 146 PRO A CA 1
ATOM 1087 C C . PRO A 1 146 ? 5.446 -7.114 -21.141 1.00 91.94 146 PRO A C 1
ATOM 1089 O O . PRO A 1 146 ? 4.387 -6.547 -21.428 1.00 91.94 146 PRO A O 1
ATOM 1092 N N . PRO A 1 147 ? 6.313 -6.589 -20.252 1.00 92.31 147 PRO A N 1
ATOM 1093 C CA . PRO A 1 147 ? 7.632 -7.121 -19.897 1.00 92.31 147 PRO A CA 1
ATOM 1094 C C . PRO A 1 147 ? 7.627 -8.200 -18.798 1.00 92.31 147 PRO A C 1
ATOM 1096 O O . PRO A 1 147 ? 8.671 -8.803 -18.575 1.00 92.31 147 PRO A O 1
ATOM 1099 N N . ALA A 1 148 ? 6.503 -8.459 -18.119 1.00 95.62 148 ALA A N 1
ATOM 1100 C CA . ALA A 1 148 ? 6.466 -9.421 -17.011 1.00 95.62 148 ALA A CA 1
ATOM 1101 C C . ALA A 1 148 ? 6.523 -10.881 -17.481 1.00 95.62 148 ALA A C 1
ATOM 1103 O O . ALA A 1 148 ? 7.279 -11.665 -16.916 1.00 95.62 148 ALA A O 1
ATOM 1104 N N . ASN A 1 149 ? 5.776 -11.239 -18.535 1.00 93.81 149 ASN A N 1
ATOM 1105 C CA . ASN A 1 149 ? 5.731 -12.602 -19.087 1.00 93.81 149 ASN A CA 1
ATOM 1106 C C . ASN A 1 149 ? 5.514 -13.688 -18.016 1.00 93.81 149 ASN A C 1
ATOM 1108 O O . ASN A 1 149 ? 6.130 -14.757 -18.060 1.00 93.81 149 ASN A O 1
ATOM 1112 N N . CYS A 1 150 ? 4.651 -13.422 -17.034 1.00 94.38 150 CYS A N 1
ATOM 1113 C CA . CYS A 1 150 ? 4.357 -14.390 -15.992 1.00 94.38 150 CYS A CA 1
ATOM 1114 C C . CYS A 1 150 ? 3.680 -15.618 -16.594 1.00 94.38 150 CYS A C 1
ATOM 1116 O O . CYS A 1 150 ? 2.782 -15.518 -17.435 1.00 94.38 150 CYS A O 1
ATOM 1118 N N . ARG A 1 151 ? 4.088 -16.803 -16.138 1.00 87.19 151 ARG A N 1
ATOM 1119 C CA . ARG A 1 151 ? 3.421 -18.039 -16.532 1.00 87.19 151 ARG A CA 1
ATOM 1120 C C . ARG A 1 151 ? 1.981 -17.975 -16.027 1.00 87.19 151 ARG A C 1
ATOM 1122 O O . ARG A 1 151 ? 1.760 -17.879 -14.821 1.00 87.19 151 ARG A O 1
ATOM 1129 N N . ALA A 1 152 ? 1.011 -18.037 -16.937 1.00 68.38 152 ALA A N 1
ATOM 1130 C CA . ALA A 1 152 ? -0.368 -18.278 -16.537 1.00 68.38 152 ALA A CA 1
ATOM 1131 C C . ALA A 1 152 ? -0.400 -19.586 -15.728 1.00 68.38 152 ALA A C 1
ATOM 1133 O O . ALA A 1 152 ? 0.270 -20.543 -16.138 1.00 68.38 152 ALA A O 1
ATOM 1134 N N . PRO A 1 153 ? -1.133 -19.665 -14.602 1.00 60.22 153 PRO A N 1
ATOM 1135 C CA . PRO A 1 153 ? -1.457 -20.954 -14.016 1.00 60.22 153 PRO A CA 1
ATOM 1136 C C . PRO A 1 153 ? -2.032 -21.807 -15.143 1.00 60.22 153 PRO A C 1
ATOM 1138 O O . PRO A 1 153 ? -3.033 -21.426 -15.751 1.00 60.22 153 PRO A O 1
ATOM 1141 N N . SER A 1 154 ? -1.327 -22.879 -15.506 1.00 53.88 154 SER A N 1
ATOM 1142 C CA . SER A 1 154 ? -1.784 -23.784 -16.551 1.00 53.88 154 SER A CA 1
ATOM 1143 C C . SER A 1 154 ? -3.202 -24.210 -16.160 1.00 53.88 154 SER A C 1
ATOM 1145 O O . SER A 1 154 ? -3.369 -24.657 -15.022 1.00 53.88 154 SER A O 1
ATOM 1147 N N . PRO A 1 155 ? -4.228 -24.061 -17.015 1.00 52.25 155 PRO A N 1
ATOM 1148 C CA . PRO A 1 155 ? -5.447 -24.813 -16.796 1.00 52.25 155 PRO A CA 1
ATOM 1149 C C . PRO A 1 155 ? -5.026 -26.281 -16.858 1.00 52.25 155 PRO A C 1
ATOM 1151 O O . PRO A 1 155 ? -4.598 -26.763 -17.907 1.00 52.25 155 PRO A O 1
ATOM 1154 N N . GLU A 1 156 ? -5.020 -26.943 -15.701 1.00 47.44 156 GLU A N 1
ATOM 1155 C CA . GLU A 1 156 ? -4.923 -28.396 -15.614 1.00 47.44 156 GLU A CA 1
ATOM 1156 C C . GLU A 1 156 ? -5.881 -28.976 -16.665 1.00 47.44 156 GLU A C 1
ATOM 1158 O O . GLU A 1 156 ? -7.063 -28.606 -16.666 1.00 47.44 156 GLU A O 1
ATOM 1163 N N . PRO A 1 157 ? -5.416 -29.828 -17.594 1.00 46.81 157 PRO A N 1
ATOM 1164 C CA . PRO A 1 157 ? -6.337 -30.547 -18.442 1.00 46.81 157 PRO A CA 1
ATOM 1165 C C . PRO A 1 157 ? -7.128 -31.473 -17.524 1.00 46.81 157 PRO A C 1
ATOM 1167 O O . PRO A 1 157 ? -6.566 -32.390 -16.927 1.00 46.81 157 PRO A O 1
ATOM 1170 N N . SER A 1 158 ? -8.433 -31.242 -17.404 1.00 46.44 158 SER A N 1
ATOM 1171 C CA . SER A 1 158 ? -9.358 -32.229 -16.862 1.00 46.44 158 SER A CA 1
ATOM 1172 C C . SER A 1 158 ? -9.310 -33.461 -17.766 1.00 46.44 158 SER A C 1
ATOM 1174 O O . SER A 1 158 ? -10.033 -33.541 -18.758 1.00 46.44 158 SER A O 1
ATOM 1176 N N . GLN A 1 159 ? -8.409 -34.399 -17.471 1.00 48.88 159 GLN A N 1
ATOM 1177 C CA . GLN A 1 159 ? -8.449 -35.733 -18.053 1.00 48.88 159 GLN A CA 1
ATOM 1178 C C . GLN A 1 159 ? -9.516 -36.535 -17.318 1.00 48.88 159 GLN A C 1
ATOM 1180 O O . GLN A 1 159 ? -9.257 -37.253 -16.356 1.00 48.88 159 GLN A O 1
ATOM 1185 N N . GLU A 1 160 ? -10.740 -36.370 -17.797 1.00 44.16 160 GLU A N 1
ATOM 1186 C CA . GLU A 1 160 ? -11.831 -37.299 -17.574 1.00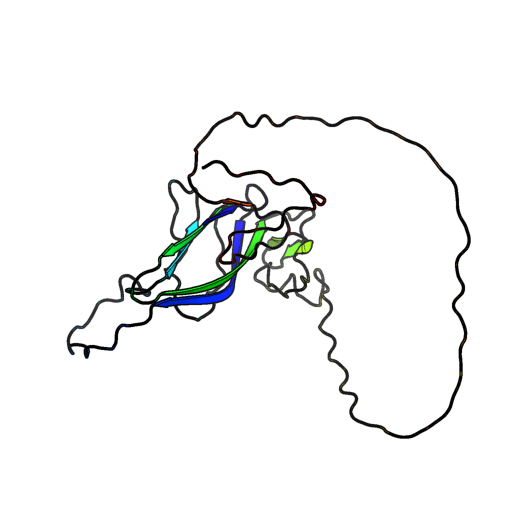 44.16 160 GLU A CA 1
ATOM 1187 C C . GLU A 1 160 ? -11.765 -38.359 -18.687 1.00 44.16 160 GLU A C 1
ATOM 1189 O O . GLU A 1 160 ? -11.911 -38.041 -19.864 1.00 44.16 160 GLU A O 1
ATOM 1194 N N . GLY A 1 161 ? -11.500 -39.610 -18.297 1.00 38.94 161 GLY A N 1
ATOM 1195 C CA . GLY A 1 161 ? -11.827 -40.822 -19.056 1.00 38.94 161 GLY A CA 1
ATOM 1196 C C . GLY A 1 161 ? -10.894 -41.228 -20.205 1.00 38.94 161 GLY A C 1
ATOM 1197 O O . GLY A 1 161 ? -10.970 -40.694 -21.306 1.00 38.94 161 GLY A O 1
ATOM 1198 N N . ASN A 1 162 ? -10.114 -42.291 -19.998 1.00 36.69 162 ASN A N 1
ATOM 1199 C CA . ASN A 1 162 ? -10.418 -43.580 -20.634 1.00 36.69 162 ASN A CA 1
ATOM 1200 C C . ASN A 1 162 ? -9.574 -44.706 -20.019 1.00 36.69 162 ASN A C 1
ATOM 1202 O O . ASN A 1 162 ? -8.346 -44.654 -19.984 1.00 36.69 162 ASN A O 1
ATOM 1206 N N . THR A 1 163 ? -10.287 -45.698 -19.498 1.00 40.28 163 THR A N 1
ATOM 1207 C CA . THR A 1 163 ? -9.808 -47.016 -19.090 1.00 40.28 163 THR A CA 1
ATOM 1208 C C . THR A 1 163 ? -9.432 -47.874 -20.304 1.00 40.28 163 THR A C 1
ATOM 1210 O O . THR A 1 163 ? -9.946 -47.663 -21.400 1.00 40.28 163 THR A O 1
ATOM 1213 N N . ASP A 1 164 ? -8.588 -48.867 -20.016 1.00 38.84 164 ASP A N 1
ATOM 1214 C CA . ASP A 1 164 ? -8.288 -50.093 -20.773 1.00 38.84 164 ASP A CA 1
ATOM 1215 C C . ASP A 1 164 ? -7.041 -50.113 -21.687 1.00 38.84 164 ASP A C 1
ATOM 1217 O O . ASP A 1 164 ? -7.059 -49.803 -22.872 1.00 38.84 164 ASP A O 1
ATOM 1221 N N . ASP A 1 165 ? -5.950 -50.561 -21.053 1.00 34.75 165 ASP A N 1
ATOM 1222 C CA . ASP A 1 165 ? -5.381 -51.919 -21.190 1.00 34.75 165 ASP A CA 1
ATOM 1223 C C . ASP A 1 165 ? -3.987 -52.071 -21.847 1.00 34.75 165 ASP A C 1
ATOM 1225 O O . ASP A 1 165 ? -3.721 -51.686 -22.980 1.00 34.75 165 ASP A O 1
ATOM 1229 N N . SER A 1 166 ? -3.113 -52.675 -21.032 1.00 38.50 166 SER A N 1
ATOM 1230 C CA . SER A 1 166 ? -1.882 -53.440 -21.269 1.00 38.50 166 SER A CA 1
ATOM 1231 C C . SER A 1 166 ? -1.057 -53.234 -22.548 1.00 38.50 166 SER A C 1
ATOM 1233 O O . SER A 1 166 ? -1.421 -53.691 -23.624 1.00 38.50 166 SER A O 1
ATOM 1235 N N . ALA A 1 167 ? 0.207 -52.824 -22.380 1.00 32.34 167 ALA A N 1
ATOM 1236 C CA . ALA A 1 167 ? 1.327 -53.778 -22.311 1.00 32.34 167 ALA A CA 1
ATOM 1237 C C . ALA A 1 167 ? 2.698 -53.082 -22.174 1.00 32.34 167 ALA A C 1
ATOM 1239 O O . ALA A 1 167 ? 2.979 -52.037 -22.751 1.00 32.34 167 ALA A O 1
ATOM 1240 N N . SER A 1 168 ? 3.544 -53.742 -21.388 1.00 35.16 168 SER A N 1
ATOM 1241 C CA . SER A 1 168 ? 4.947 -53.531 -21.032 1.00 35.16 168 SER A CA 1
ATOM 1242 C C . SER A 1 168 ? 5.900 -52.943 -22.085 1.00 35.16 168 SER A C 1
ATOM 1244 O O . SER A 1 168 ? 5.897 -53.378 -23.234 1.00 35.16 168 SER A O 1
ATOM 1246 N N . GLN A 1 169 ? 6.833 -52.098 -21.617 1.00 41.75 169 GLN A N 1
ATOM 1247 C CA . GLN A 1 169 ? 8.285 -52.134 -21.917 1.00 41.75 169 GLN A CA 1
ATOM 1248 C C . GLN A 1 169 ? 9.016 -51.054 -21.080 1.00 41.75 16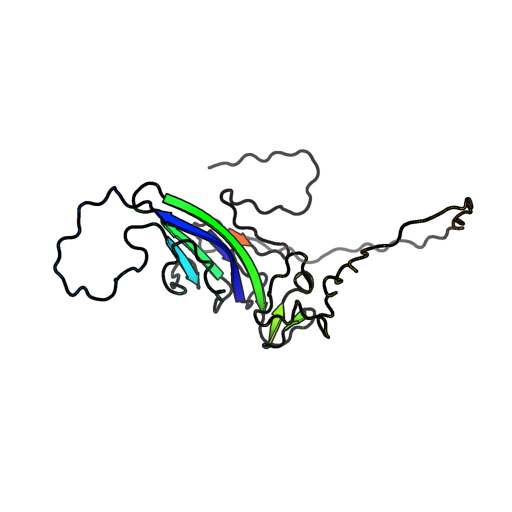9 GLN A C 1
ATOM 1250 O O . GLN A 1 169 ? 8.806 -49.863 -21.263 1.00 41.75 169 GLN A O 1
ATOM 1255 N N . THR A 1 170 ? 9.632 -51.401 -19.944 1.00 27.95 170 THR A N 1
ATOM 1256 C CA . THR A 1 170 ? 11.085 -51.637 -19.747 1.00 27.95 170 THR A CA 1
ATOM 1257 C C . THR A 1 170 ? 12.052 -50.566 -20.282 1.00 27.95 170 THR A C 1
ATOM 1259 O O . THR A 1 170 ? 12.345 -50.522 -21.468 1.00 27.95 170 THR A O 1
ATOM 1262 N N . LEU A 1 171 ? 12.612 -49.802 -19.328 1.00 32.06 171 LEU A N 1
ATOM 1263 C CA . LEU A 1 171 ? 14.035 -49.462 -19.117 1.00 32.06 171 LEU A CA 1
ATOM 1264 C C . LEU A 1 171 ? 14.936 -49.178 -20.334 1.00 32.06 171 LEU A C 1
ATOM 1266 O O . LEU A 1 171 ? 15.378 -50.115 -20.989 1.00 32.06 171 LEU A O 1
ATOM 1270 N N . THR A 1 172 ? 15.403 -47.929 -20.477 1.00 27.27 172 THR A N 1
ATOM 1271 C CA . THR A 1 172 ? 16.819 -47.577 -20.783 1.00 27.27 172 THR A CA 1
ATOM 1272 C C . THR A 1 172 ? 17.005 -46.059 -20.586 1.00 27.27 172 THR A C 1
ATOM 1274 O O . THR A 1 172 ? 16.326 -45.261 -21.215 1.00 27.27 172 THR A O 1
ATOM 1277 N N . SER A 1 173 ? 17.666 -45.618 -19.514 1.00 27.73 173 SER A N 1
ATOM 1278 C CA . SER A 1 173 ? 19.111 -45.337 -19.397 1.00 27.73 173 SER A CA 1
ATOM 1279 C C . SER A 1 173 ? 19.511 -43.931 -19.854 1.00 27.73 173 SER A C 1
ATOM 1281 O O . SER A 1 173 ? 19.598 -43.630 -21.041 1.00 27.73 173 SER A O 1
ATOM 1283 N N . SER A 1 174 ? 19.835 -43.100 -18.864 1.00 35.47 174 SER A N 1
ATOM 1284 C CA . SER A 1 174 ? 20.674 -41.909 -18.991 1.00 35.47 174 SER A CA 1
ATOM 1285 C C . SER A 1 174 ? 22.053 -42.253 -19.567 1.00 35.47 174 SER A C 1
ATOM 1287 O O . SER A 1 174 ? 22.566 -43.341 -19.294 1.00 35.47 174 SER A O 1
ATOM 1289 N N . PRO A 1 175 ? 22.744 -41.283 -20.183 1.00 36.50 175 PRO A N 1
ATOM 1290 C CA . PRO A 1 175 ? 24.193 -41.229 -20.120 1.00 36.50 175 PRO A CA 1
ATOM 1291 C C . PRO A 1 175 ? 24.670 -40.016 -19.311 1.00 36.50 175 PRO A C 1
ATOM 1293 O O . PRO A 1 175 ? 24.148 -38.906 -19.411 1.00 36.50 175 PRO A O 1
ATOM 1296 N N . ALA A 1 176 ? 25.671 -40.286 -18.478 1.00 29.25 176 ALA A N 1
ATOM 1297 C CA . ALA A 1 176 ? 26.432 -39.331 -17.693 1.00 29.25 176 ALA A CA 1
ATOM 1298 C C . ALA A 1 176 ? 27.490 -38.595 -18.540 1.00 29.25 176 ALA A C 1
ATOM 1300 O O . ALA A 1 176 ? 27.828 -39.009 -19.649 1.00 29.25 176 ALA A O 1
ATOM 1301 N N . LEU A 1 177 ? 28.018 -37.516 -17.953 1.00 35.06 177 LEU A N 1
ATOM 1302 C CA . LEU A 1 177 ? 29.157 -36.704 -18.398 1.00 35.06 177 LEU A CA 1
ATOM 1303 C C . LEU A 1 177 ? 30.427 -37.509 -18.735 1.00 35.06 177 LEU A C 1
ATOM 1305 O O . LEU A 1 177 ? 30.648 -38.600 -18.211 1.00 35.06 177 LEU A O 1
ATOM 1309 N N . PRO A 1 178 ? 31.333 -36.890 -19.506 1.00 32.41 178 PRO A N 1
ATOM 1310 C CA . PRO A 1 178 ? 32.673 -36.536 -18.996 1.00 32.41 178 PRO A CA 1
ATOM 1311 C C . PRO A 1 178 ? 33.056 -35.101 -19.449 1.00 32.41 178 PRO A C 1
ATOM 1313 O O . PRO A 1 178 ? 32.386 -34.537 -20.301 1.00 32.41 178 PRO A O 1
ATOM 1316 N N . SER A 1 179 ? 34.089 -34.379 -19.011 1.00 29.41 179 SER A N 1
ATOM 1317 C CA . SER A 1 179 ? 35.205 -34.512 -18.069 1.00 29.41 179 SER A CA 1
ATOM 1318 C C . SER A 1 179 ? 35.792 -33.091 -17.882 1.00 29.41 179 SER A C 1
ATOM 1320 O O . SER A 1 179 ? 35.518 -32.176 -18.656 1.00 29.41 179 SER A O 1
ATOM 1322 N N . SER A 1 180 ? 36.596 -32.937 -16.839 1.00 31.41 180 SER A N 1
ATOM 1323 C CA . SER A 1 180 ? 37.154 -31.740 -16.209 1.00 31.41 180 SER A CA 1
ATOM 1324 C C . SER A 1 180 ? 38.342 -31.045 -16.915 1.00 31.41 180 SER A C 1
ATOM 1326 O O . SER A 1 180 ? 39.206 -31.716 -17.471 1.00 31.41 180 SER A O 1
ATOM 1328 N N . GLY A 1 181 ? 38.463 -29.724 -16.670 1.00 29.77 181 GLY A N 1
ATOM 1329 C CA . GLY A 1 181 ? 39.710 -28.976 -16.366 1.00 29.77 181 GLY A CA 1
ATOM 1330 C C . GLY A 1 181 ? 40.371 -28.140 -17.489 1.00 29.77 181 GLY A C 1
ATOM 1331 O O . GLY A 1 181 ? 40.158 -28.466 -18.652 1.00 29.77 181 GLY A O 1
ATOM 1332 N N . PRO A 1 182 ? 41.221 -27.116 -17.182 1.00 42.06 182 PRO A N 1
ATOM 1333 C CA . PRO A 1 182 ? 41.744 -26.712 -15.864 1.00 42.06 182 PRO A CA 1
ATOM 1334 C C . PRO A 1 182 ? 41.724 -25.192 -15.504 1.00 42.06 182 PRO A C 1
ATOM 1336 O O . PRO A 1 182 ? 41.528 -24.306 -16.326 1.00 42.06 182 PRO A O 1
ATOM 1339 N N . LEU A 1 183 ? 41.962 -24.977 -14.202 1.00 27.62 183 LEU A N 1
ATOM 1340 C CA . LEU A 1 183 ? 42.566 -23.875 -13.425 1.00 27.62 183 LEU A CA 1
ATOM 1341 C C . LEU A 1 183 ? 43.136 -22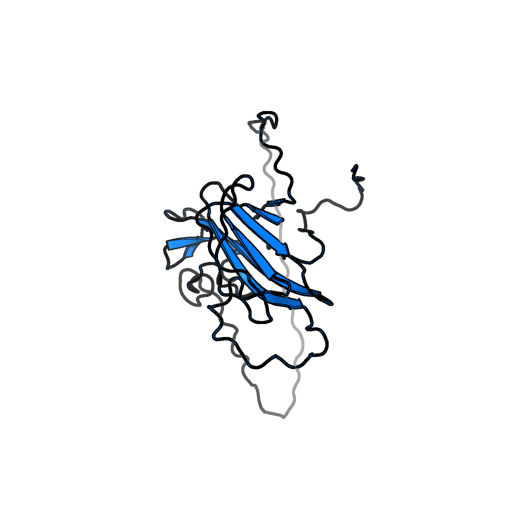.608 -14.118 1.00 27.62 183 LEU A C 1
ATOM 1343 O O . LEU A 1 183 ? 44.023 -22.689 -14.963 1.00 27.62 183 LEU A O 1
ATOM 1347 N N . GLY A 1 184 ? 42.772 -21.439 -13.567 1.00 29.70 184 GLY A N 1
ATOM 1348 C CA . GLY A 1 184 ? 43.471 -20.151 -13.694 1.00 29.70 184 GLY A CA 1
ATOM 1349 C C . GLY A 1 184 ? 43.152 -19.237 -12.495 1.00 29.70 184 GLY A C 1
ATOM 1350 O O . GLY A 1 184 ? 42.013 -19.159 -12.051 1.00 29.70 184 GLY A O 1
ATOM 1351 N N . THR A 1 185 ? 44.187 -18.629 -11.923 1.00 29.03 185 THR A N 1
ATOM 1352 C CA . THR A 1 185 ? 44.328 -18.124 -10.543 1.00 29.03 185 THR A CA 1
ATOM 1353 C C . THR A 1 185 ? 43.994 -16.640 -10.309 1.00 29.03 185 THR A C 1
ATOM 1355 O O . THR A 1 185 ? 44.272 -15.806 -11.159 1.00 29.03 185 THR A O 1
ATOM 1358 N N . ALA A 1 186 ? 43.508 -16.362 -9.090 1.00 26.88 186 ALA A N 1
ATOM 1359 C CA . ALA A 1 186 ? 43.716 -15.206 -8.194 1.00 26.88 186 ALA A CA 1
ATOM 1360 C C . ALA A 1 186 ? 43.875 -13.767 -8.744 1.00 26.88 186 ALA A C 1
ATOM 1362 O O . ALA A 1 186 ? 44.862 -13.438 -9.396 1.00 26.88 186 ALA A O 1
ATOM 1363 N N . ALA A 1 187 ? 43.016 -12.862 -8.253 1.00 29.16 187 ALA A N 1
ATOM 1364 C CA . ALA A 1 187 ? 43.394 -11.483 -7.929 1.00 29.16 187 ALA A CA 1
ATOM 1365 C C . ALA A 1 187 ? 42.513 -10.929 -6.791 1.00 29.16 187 ALA A C 1
ATOM 1367 O O . ALA A 1 187 ? 41.307 -10.745 -6.934 1.00 29.16 187 ALA A O 1
ATOM 1368 N N . GLU A 1 188 ? 43.155 -10.674 -5.656 1.00 25.92 188 GLU A N 1
ATOM 1369 C CA . GLU A 1 188 ? 42.637 -10.030 -4.453 1.00 25.92 188 GLU A CA 1
ATOM 1370 C C . GLU A 1 188 ? 43.058 -8.551 -4.465 1.00 25.92 188 GLU A C 1
ATOM 1372 O O . GLU A 1 188 ? 44.240 -8.269 -4.671 1.00 25.92 188 GLU A O 1
ATOM 1377 N N . ARG A 1 189 ? 42.125 -7.606 -4.250 1.00 27.70 189 ARG A N 1
ATOM 1378 C CA . ARG A 1 189 ? 42.418 -6.265 -3.694 1.00 27.70 189 ARG A CA 1
ATOM 1379 C C . ARG A 1 189 ? 41.151 -5.494 -3.282 1.00 27.70 189 ARG A C 1
ATOM 1381 O O . ARG A 1 189 ? 40.407 -5.003 -4.119 1.00 27.70 189 ARG A O 1
ATOM 1388 N N . SER A 1 190 ? 40.985 -5.434 -1.962 1.00 32.91 190 SER A N 1
ATOM 1389 C CA . SER A 1 190 ? 40.533 -4.363 -1.051 1.00 32.91 190 SER A CA 1
ATOM 1390 C C . SER A 1 190 ? 39.368 -3.398 -1.389 1.00 32.91 190 SER A C 1
ATOM 1392 O O . SER A 1 190 ? 39.333 -2.812 -2.469 1.00 32.91 190 SER A O 1
ATOM 1394 N N . PRO A 1 191 ? 38.488 -3.101 -0.402 1.00 31.69 191 PRO A N 1
ATOM 1395 C CA . PRO A 1 191 ? 37.374 -2.151 -0.518 1.00 31.69 191 PRO A CA 1
ATOM 1396 C C . PRO A 1 191 ? 37.727 -0.713 -0.070 1.00 31.69 191 PRO A C 1
ATOM 1398 O O . PRO A 1 191 ? 38.580 -0.532 0.801 1.00 31.69 191 PRO A O 1
ATOM 1401 N N . PRO A 1 192 ? 36.993 0.309 -0.547 1.00 33.72 192 PRO A N 1
ATOM 1402 C CA . PRO A 1 192 ? 36.740 1.535 0.215 1.00 33.72 192 PRO A CA 1
ATOM 1403 C C . PRO A 1 192 ? 35.215 1.719 0.411 1.00 33.72 192 PRO A C 1
ATOM 1405 O O . PRO A 1 192 ? 34.422 1.248 -0.393 1.00 33.72 192 PRO A O 1
ATOM 1408 N N . ALA A 1 193 ? 34.670 2.374 1.428 1.00 27.84 193 ALA A N 1
ATOM 1409 C CA . ALA A 1 193 ? 35.205 3.142 2.536 1.00 27.84 193 ALA A CA 1
ATOM 1410 C C . ALA A 1 193 ? 34.272 2.929 3.741 1.00 27.84 193 ALA A C 1
ATOM 1412 O O . ALA A 1 193 ? 33.088 2.618 3.583 1.00 27.84 193 ALA A O 1
ATOM 1413 N N . HIS A 1 194 ? 34.828 3.066 4.941 1.00 26.44 194 HIS A N 1
ATOM 1414 C CA . HIS A 1 194 ? 34.104 2.898 6.192 1.00 26.44 194 HIS A CA 1
ATOM 1415 C C . HIS A 1 194 ? 33.046 4.001 6.343 1.00 26.44 194 HIS A C 1
ATOM 1417 O O . HIS A 1 194 ? 33.290 5.170 6.050 1.00 26.44 194 HIS A O 1
ATOM 1423 N N . TRP A 1 195 ? 31.835 3.612 6.737 1.00 28.02 195 TRP A N 1
ATOM 1424 C CA . TRP A 1 195 ? 30.762 4.551 7.045 1.00 28.02 195 TRP A CA 1
ATOM 1425 C C . TRP A 1 195 ? 30.739 4.734 8.561 1.00 28.02 195 TRP A C 1
ATOM 1427 O O . TRP A 1 195 ? 30.312 3.837 9.287 1.00 28.02 195 TRP A O 1
ATOM 1437 N N . ASP A 1 196 ? 31.245 5.872 9.036 1.00 24.95 196 ASP A N 1
ATOM 1438 C CA . ASP A 1 196 ? 31.197 6.269 10.445 1.00 24.95 196 ASP A CA 1
ATOM 1439 C C . ASP A 1 196 ? 29.736 6.433 10.916 1.00 24.95 196 ASP A C 1
ATOM 1441 O O . ASP A 1 196 ? 29.027 7.305 10.402 1.00 24.95 196 ASP A O 1
ATOM 1445 N N . PRO A 1 197 ? 29.256 5.681 11.928 1.00 27.38 197 PRO A N 1
ATOM 1446 C CA . PRO A 1 197 ? 27.892 5.824 12.451 1.00 27.38 197 PRO A CA 1
ATOM 1447 C C . PRO A 1 197 ? 27.703 7.010 13.417 1.00 27.38 197 PRO A C 1
ATOM 1449 O O . PRO A 1 197 ? 26.701 7.071 14.126 1.00 27.38 197 PRO A O 1
ATOM 1452 N N . ALA A 1 198 ? 28.647 7.953 13.489 1.00 28.58 198 ALA A N 1
ATOM 1453 C CA . ALA A 1 198 ? 28.711 8.961 14.552 1.00 28.58 198 ALA A CA 1
ATOM 1454 C C . ALA A 1 198 ? 28.349 10.395 14.111 1.00 28.58 198 ALA A C 1
ATOM 1456 O O . ALA A 1 198 ? 28.901 11.363 14.633 1.00 28.58 198 ALA A O 1
ATOM 1457 N N . ARG A 1 199 ? 27.388 10.574 13.192 1.00 30.62 199 ARG A N 1
ATOM 1458 C CA . ARG A 1 199 ? 26.738 11.886 12.984 1.00 30.62 199 ARG A CA 1
ATOM 1459 C C . ARG A 1 199 ? 25.242 11.812 13.292 1.00 30.62 199 ARG A C 1
ATOM 1461 O O . ARG A 1 199 ? 24.404 11.576 12.429 1.00 30.62 199 ARG A O 1
ATOM 1468 N N . GLN A 1 200 ? 24.972 11.988 14.583 1.00 37.06 200 GLN A N 1
ATOM 1469 C CA . GLN A 1 200 ? 23.680 12.212 15.238 1.00 37.06 200 GLN A CA 1
ATOM 1470 C C . GLN A 1 200 ? 22.901 13.383 14.589 1.00 37.06 200 GLN A C 1
ATOM 1472 O O . GLN A 1 200 ? 23.505 14.299 14.044 1.00 37.06 200 GLN A O 1
ATOM 1477 N N . GLY A 1 201 ? 21.574 13.458 14.665 1.00 25.06 201 GLY A N 1
ATOM 1478 C CA . GLY A 1 201 ? 20.666 12.561 15.357 1.00 25.06 201 GLY A CA 1
ATOM 1479 C C . GLY A 1 201 ? 19.226 13.063 15.368 1.00 25.06 201 GLY A C 1
ATOM 1480 O O . GLY A 1 201 ? 18.966 14.249 15.219 1.00 25.06 201 GLY A O 1
ATOM 1481 N N . VAL A 1 202 ? 18.318 12.116 15.579 1.00 27.23 202 VAL A N 1
ATOM 1482 C CA . VAL A 1 202 ? 17.175 12.196 16.494 1.00 27.23 202 VAL A CA 1
ATOM 1483 C C . VAL A 1 202 ? 16.961 10.747 16.930 1.00 27.23 202 VAL A C 1
ATOM 1485 O O . VAL A 1 202 ? 16.744 9.880 16.082 1.00 27.23 202 VAL A O 1
ATOM 1488 N N . ALA A 1 203 ? 17.081 10.454 18.224 1.00 33.25 203 ALA A N 1
ATOM 1489 C CA . ALA A 1 203 ? 16.669 9.164 18.765 1.00 33.25 203 ALA A CA 1
ATOM 1490 C C . ALA A 1 203 ? 15.140 9.081 18.642 1.00 33.25 203 ALA A C 1
ATOM 1492 O O . ALA A 1 203 ? 14.404 9.663 19.432 1.00 33.25 203 ALA A O 1
ATOM 1493 N N . LEU A 1 204 ? 14.664 8.454 17.567 1.00 39.16 204 LEU A N 1
ATOM 1494 C CA . LEU A 1 204 ? 13.242 8.278 17.293 1.00 39.16 204 LEU A CA 1
ATOM 1495 C C . LEU A 1 204 ? 12.800 6.973 17.957 1.00 39.16 204 LEU A C 1
ATOM 1497 O O . LEU A 1 204 ? 13.019 5.889 17.411 1.00 39.16 204 LEU A O 1
ATOM 1501 N N . GLU A 1 205 ? 12.209 7.091 19.146 1.00 39.28 205 GLU A N 1
ATOM 1502 C CA . GLU A 1 205 ? 11.623 5.978 19.894 1.00 39.28 205 GLU A CA 1
ATOM 1503 C C . GLU A 1 205 ? 10.533 5.283 19.061 1.00 39.28 205 GLU A C 1
ATOM 1505 O O . GLU A 1 205 ? 9.415 5.767 18.884 1.00 39.28 205 GLU A O 1
ATOM 1510 N N . GLY A 1 206 ? 10.866 4.125 18.498 1.00 44.41 206 GLY A N 1
ATOM 1511 C CA . GLY A 1 206 ? 9.940 3.309 17.726 1.00 44.41 206 GLY A CA 1
ATOM 1512 C C . GLY A 1 206 ? 10.617 2.051 17.200 1.00 44.41 206 GLY A C 1
ATOM 1513 O O . GLY A 1 206 ? 11.804 2.056 16.898 1.00 44.41 206 GLY A O 1
ATOM 1514 N N . ARG A 1 207 ? 9.868 0.947 17.084 1.00 57.53 207 ARG A N 1
ATOM 1515 C CA . ARG A 1 207 ? 10.356 -0.247 16.372 1.00 57.53 207 ARG A CA 1
ATOM 1516 C C . ARG A 1 207 ? 10.351 0.033 14.875 1.00 57.53 207 ARG A C 1
ATOM 1518 O O . ARG A 1 207 ? 9.306 0.403 14.327 1.00 57.53 207 ARG A O 1
ATOM 1525 N N . TRP A 1 208 ? 11.510 -0.165 14.260 1.00 49.66 208 TRP A N 1
ATOM 1526 C CA . TRP A 1 208 ? 11.780 0.070 12.849 1.00 49.66 208 TRP A CA 1
ATOM 1527 C C . TRP A 1 208 ? 11.901 -1.255 12.109 1.00 49.66 208 TRP A C 1
ATOM 1529 O O . TRP A 1 208 ? 12.608 -2.152 12.562 1.00 49.66 208 TRP A O 1
ATOM 1539 N N . LEU A 1 209 ? 11.243 -1.360 10.960 1.00 65.62 209 LEU A N 1
ATOM 1540 C CA . LEU A 1 209 ? 11.494 -2.413 9.985 1.00 65.62 209 LEU A CA 1
ATOM 1541 C C . LEU A 1 209 ? 12.022 -1.765 8.710 1.00 65.62 209 LEU A C 1
ATOM 1543 O O . LEU A 1 209 ? 11.377 -0.891 8.123 1.00 65.62 209 LEU A O 1
ATOM 1547 N N . LEU A 1 210 ? 13.220 -2.175 8.305 1.00 55.22 210 LEU A N 1
ATOM 1548 C CA . LEU A 1 210 ? 13.767 -1.814 7.009 1.00 55.22 210 LEU A CA 1
ATOM 1549 C C . LEU A 1 210 ? 13.194 -2.783 5.979 1.00 55.22 210 LEU A C 1
ATOM 1551 O O . LEU A 1 210 ? 13.325 -3.995 6.150 1.00 55.22 210 LEU A O 1
ATOM 1555 N N . VAL A 1 211 ? 12.594 -2.262 4.909 1.00 54.78 211 VAL A N 1
ATOM 1556 C CA . VAL A 1 211 ? 12.244 -3.088 3.751 1.00 54.78 211 VAL A CA 1
ATOM 1557 C C . VAL A 1 211 ? 13.540 -3.384 3.001 1.00 54.78 211 VAL A C 1
ATOM 1559 O O . VAL A 1 211 ? 13.890 -2.724 2.027 1.00 54.78 211 VAL A O 1
ATOM 1562 N N . THR A 1 212 ? 14.305 -4.357 3.491 1.00 43.62 212 THR A N 1
ATOM 1563 C CA . THR A 1 212 ? 15.267 -5.055 2.638 1.00 43.62 212 THR A CA 1
ATOM 1564 C C . THR A 1 212 ? 14.458 -5.854 1.617 1.00 43.62 212 THR A C 1
ATOM 1566 O O . THR A 1 212 ? 13.284 -6.138 1.839 1.00 43.62 212 THR A O 1
ATOM 1569 N N . THR A 1 213 ? 15.027 -6.164 0.455 1.00 43.28 213 THR A N 1
ATOM 1570 C CA . THR A 1 213 ? 14.347 -6.734 -0.727 1.00 43.28 213 THR A CA 1
ATOM 1571 C C . THR A 1 213 ? 13.760 -8.152 -0.552 1.00 43.28 213 THR A C 1
ATOM 1573 O O . THR A 1 213 ? 13.673 -8.909 -1.515 1.00 43.28 213 THR A O 1
ATOM 1576 N N . HIS A 1 214 ? 13.303 -8.511 0.650 1.00 42.59 214 HIS A N 1
ATOM 1577 C CA . HIS A 1 214 ? 12.512 -9.691 0.968 1.00 42.59 214 HIS A CA 1
ATOM 1578 C C . HIS A 1 214 ? 11.376 -9.354 1.957 1.00 42.59 214 HIS A C 1
ATOM 1580 O O . HIS A 1 214 ? 11.614 -8.922 3.081 1.00 42.59 214 HIS A O 1
ATOM 1586 N N . TYR A 1 215 ? 10.144 -9.585 1.493 1.00 48.59 215 TYR A N 1
ATOM 1587 C CA . TYR A 1 215 ? 8.886 -9.844 2.212 1.00 48.59 215 TYR A CA 1
ATOM 1588 C C . TYR A 1 215 ? 8.859 -9.522 3.716 1.00 48.59 215 TYR A C 1
ATOM 1590 O O . TYR A 1 215 ? 9.267 -10.326 4.556 1.00 48.59 215 TYR A O 1
ATOM 1598 N N . CYS A 1 216 ? 8.284 -8.371 4.071 1.00 42.16 216 CYS A N 1
ATOM 1599 C CA . CYS A 1 216 ? 7.937 -8.050 5.455 1.00 42.16 216 CYS A CA 1
ATOM 1600 C C . CYS A 1 216 ? 6.497 -8.484 5.756 1.00 42.16 216 CYS A C 1
ATOM 1602 O O . CYS A 1 216 ? 5.562 -7.715 5.548 1.00 42.16 216 CYS A O 1
ATOM 1604 N N . ARG A 1 217 ? 6.318 -9.687 6.318 1.00 50.72 217 ARG A N 1
ATOM 1605 C CA . ARG A 1 217 ? 5.047 -10.070 6.953 1.00 50.72 217 ARG A CA 1
ATOM 1606 C C . ARG A 1 217 ? 4.932 -9.409 8.318 1.00 50.72 217 ARG A C 1
ATOM 1608 O O . ARG A 1 217 ? 5.673 -9.737 9.243 1.00 50.72 217 ARG A O 1
ATOM 1615 N N . ILE A 1 218 ? 3.962 -8.517 8.471 1.00 54.16 218 ILE A N 1
ATOM 1616 C CA . ILE A 1 218 ? 3.642 -7.918 9.768 1.00 54.16 218 ILE A CA 1
ATOM 1617 C C . ILE A 1 218 ? 2.790 -8.922 10.558 1.00 54.16 218 ILE A C 1
ATOM 1619 O O . ILE A 1 218 ? 1.570 -8.889 10.480 1.00 54.16 218 ILE A O 1
ATOM 1623 N N . HIS A 1 219 ? 3.434 -9.842 11.284 1.00 43.59 219 HIS A N 1
ATOM 1624 C CA . HIS A 1 219 ? 2.774 -10.697 12.279 1.00 43.59 219 HIS A CA 1
ATOM 1625 C C . HIS A 1 219 ? 2.911 -10.105 13.688 1.00 43.59 219 HIS A C 1
ATOM 1627 O O . HIS A 1 219 ? 3.790 -9.283 13.964 1.00 43.59 219 HIS A O 1
ATOM 1633 N N . ARG A 1 220 ? 2.055 -10.591 14.593 1.00 45.81 220 ARG A N 1
ATOM 1634 C CA . ARG A 1 220 ? 1.961 -10.241 16.021 1.00 45.81 220 ARG A CA 1
ATOM 1635 C C . ARG A 1 220 ? 3.302 -10.247 16.791 1.00 45.81 220 ARG A C 1
ATOM 1637 O O . ARG A 1 220 ? 3.398 -9.549 17.793 1.00 45.81 220 ARG A O 1
ATOM 1644 N N . ASP A 1 221 ? 4.330 -10.935 16.278 1.00 37.91 221 ASP A N 1
ATOM 1645 C CA . ASP A 1 221 ? 5.628 -11.154 16.942 1.00 37.91 221 ASP A CA 1
ATOM 1646 C C . ASP A 1 221 ? 6.836 -10.420 16.311 1.00 37.91 221 ASP A C 1
ATOM 1648 O O . ASP A 1 221 ? 7.984 -10.745 16.606 1.00 37.91 221 ASP A O 1
ATOM 1652 N N . HIS A 1 222 ? 6.614 -9.396 15.474 1.00 50.94 222 HIS A N 1
ATOM 1653 C CA . HIS A 1 222 ? 7.639 -8.403 15.078 1.00 50.94 222 HIS A CA 1
ATOM 1654 C C . HIS A 1 222 ? 8.989 -8.940 14.542 1.00 50.94 222 HIS A C 1
ATOM 1656 O O . HIS A 1 222 ? 10.009 -8.264 14.674 1.00 50.94 222 HIS A O 1
ATOM 1662 N N . THR A 1 223 ? 9.032 -10.118 13.923 1.00 33.38 223 THR A N 1
ATOM 1663 C CA . THR A 1 223 ? 10.287 -10.745 13.479 1.00 33.38 223 THR A CA 1
ATOM 1664 C C . THR A 1 223 ? 10.387 -10.809 11.956 1.00 33.38 223 THR A C 1
ATOM 1666 O O . THR A 1 223 ? 9.576 -11.445 11.287 1.00 33.38 223 THR A O 1
ATOM 1669 N N . CYS A 1 224 ? 11.417 -10.158 11.408 1.00 39.00 224 CYS A N 1
ATOM 1670 C CA . CYS A 1 224 ? 11.883 -10.358 10.036 1.00 39.00 224 CYS A CA 1
ATOM 1671 C C . CYS A 1 224 ? 13.019 -11.391 10.049 1.00 39.00 224 CYS A C 1
ATOM 1673 O O . CYS A 1 224 ? 13.918 -11.272 10.885 1.00 39.00 224 CYS A O 1
ATOM 1675 N N . PRO A 1 225 ? 13.032 -12.390 9.151 1.00 29.77 225 PRO A N 1
ATOM 1676 C CA . PRO A 1 225 ? 14.182 -13.272 9.026 1.00 29.77 225 PRO A CA 1
ATOM 1677 C C . PRO A 1 225 ? 15.376 -12.478 8.473 1.00 29.77 225 PRO A C 1
ATOM 1679 O O . PRO A 1 225 ? 15.321 -11.933 7.372 1.00 29.77 225 PRO A O 1
ATOM 1682 N N . ALA A 1 226 ? 16.450 -12.394 9.259 1.00 30.92 226 ALA A N 1
ATOM 1683 C CA . ALA A 1 226 ? 17.747 -11.884 8.822 1.00 30.92 226 ALA A CA 1
ATOM 1684 C C . ALA A 1 226 ? 18.410 -12.870 7.831 1.00 30.92 226 ALA A C 1
ATOM 1686 O O . ALA A 1 226 ? 18.115 -14.070 7.882 1.00 30.92 226 ALA A O 1
ATOM 1687 N N . PRO A 1 227 ? 19.307 -12.405 6.938 1.00 31.52 227 PRO A N 1
ATOM 1688 C CA . PRO A 1 227 ? 20.070 -13.298 6.072 1.00 31.52 227 PRO A CA 1
ATOM 1689 C C . PRO A 1 227 ? 20.915 -14.250 6.924 1.00 31.52 227 PRO A C 1
ATOM 1691 O O . PRO A 1 227 ? 21.383 -13.881 8.000 1.00 31.52 227 PRO A O 1
ATOM 1694 N N . GLY A 1 228 ? 21.070 -15.481 6.434 1.00 41.38 228 GLY A N 1
ATOM 1695 C CA . GLY A 1 228 ? 21.670 -16.602 7.152 1.00 41.38 228 GLY A CA 1
ATOM 1696 C C . GLY A 1 228 ? 22.892 -16.237 7.997 1.00 41.38 228 GLY A C 1
ATOM 1697 O O . GLY A 1 228 ? 23.957 -15.926 7.473 1.00 41.38 228 GLY A O 1
ATOM 1698 N N . MET A 1 229 ? 22.739 -16.370 9.311 1.00 31.02 229 MET A N 1
ATOM 1699 C CA . MET A 1 229 ? 23.838 -16.609 10.236 1.00 31.02 229 MET A CA 1
ATOM 1700 C C . MET A 1 229 ? 23.739 -18.062 10.694 1.00 31.02 229 MET A C 1
ATOM 1702 O O . MET A 1 229 ? 22.671 -18.539 11.084 1.00 31.02 229 MET A O 1
ATOM 1706 N N . GLY A 1 230 ? 24.850 -18.785 10.554 1.00 28.25 230 GLY A N 1
ATOM 1707 C CA . GLY A 1 230 ? 24.977 -20.187 10.928 1.00 28.25 230 GLY A CA 1
ATOM 1708 C C . GLY A 1 230 ? 24.605 -20.444 12.389 1.00 28.25 230 GLY A C 1
ATOM 1709 O O . GLY A 1 230 ? 24.645 -19.553 13.235 1.00 28.25 230 GLY A O 1
ATOM 1710 N N . ARG A 1 231 ? 24.221 -21.694 12.665 1.00 32.25 231 ARG A N 1
ATOM 1711 C CA . ARG A 1 231 ? 23.857 -22.190 13.998 1.00 32.25 231 ARG A CA 1
ATOM 1712 C C . ARG A 1 231 ? 24.857 -21.735 15.068 1.00 32.25 231 ARG A C 1
ATOM 1714 O O . ARG A 1 231 ? 26.035 -22.056 14.980 1.00 32.25 231 ARG A O 1
ATOM 1721 N N . GLY A 1 232 ? 24.322 -21.136 16.131 1.00 38.19 232 GLY A N 1
ATOM 1722 C CA . GLY A 1 232 ? 24.979 -21.047 17.432 1.00 38.19 232 GLY A CA 1
ATOM 1723 C C . GLY A 1 232 ? 25.732 -19.746 17.681 1.00 38.19 232 GLY A C 1
ATOM 1724 O O . GLY A 1 232 ? 26.952 -19.732 17.621 1.00 38.19 232 GLY A O 1
ATOM 1725 N N . GLN A 1 233 ? 25.003 -18.689 18.044 1.00 26.39 233 GLN A N 1
ATOM 1726 C CA . GLN A 1 233 ? 25.461 -17.649 18.972 1.00 26.39 233 GLN A CA 1
ATOM 1727 C C . GLN A 1 233 ? 24.255 -16.810 19.409 1.00 26.39 233 GLN A C 1
ATOM 1729 O O . GLN A 1 233 ? 23.511 -16.274 18.593 1.00 26.39 233 GLN A O 1
ATOM 1734 N N . GLN A 1 234 ? 24.020 -16.777 20.717 1.00 29.48 234 GLN A N 1
ATOM 1735 C CA . GLN A 1 234 ? 22.873 -16.147 21.358 1.00 29.48 234 GLN A CA 1
ATOM 1736 C C . GLN A 1 234 ? 23.346 -14.803 21.916 1.00 29.48 234 GLN A C 1
ATOM 1738 O O . GLN A 1 234 ? 24.169 -14.781 22.828 1.00 29.48 234 GLN A O 1
ATOM 1743 N N . ALA A 1 235 ? 22.866 -13.687 21.363 1.00 26.97 235 ALA A N 1
ATOM 1744 C CA . ALA A 1 235 ? 23.114 -12.364 21.929 1.00 26.97 235 ALA A CA 1
ATOM 1745 C C . ALA A 1 235 ? 21.913 -11.944 22.788 1.00 26.97 235 ALA A C 1
ATOM 1747 O O . ALA A 1 235 ? 20.768 -11.920 22.335 1.00 26.97 235 ALA A O 1
ATOM 1748 N N . ARG A 1 236 ? 22.207 -11.684 24.061 1.00 27.94 236 ARG A N 1
ATOM 1749 C CA . ARG A 1 236 ? 21.299 -11.282 25.138 1.00 27.94 236 ARG A CA 1
ATOM 1750 C C . ARG A 1 236 ? 20.889 -9.818 24.943 1.00 27.94 236 ARG A C 1
ATOM 1752 O O . ARG A 1 236 ? 21.747 -8.982 24.687 1.00 27.94 236 ARG A O 1
ATOM 1759 N N . ALA A 1 237 ? 19.597 -9.523 25.069 1.00 24.70 237 ALA A N 1
ATOM 1760 C CA . ALA A 1 237 ? 19.084 -8.156 25.078 1.00 24.70 237 ALA A CA 1
ATOM 1761 C C . ALA A 1 237 ? 19.302 -7.522 26.462 1.00 24.70 237 ALA A C 1
ATOM 1763 O O . ALA A 1 237 ? 18.937 -8.130 27.471 1.00 24.70 237 ALA A O 1
ATOM 1764 N N . GLU A 1 238 ? 19.874 -6.319 26.501 1.00 28.30 238 GLU A N 1
ATOM 1765 C CA . GLU A 1 238 ? 19.763 -5.406 27.643 1.00 28.30 238 GLU A CA 1
ATOM 1766 C C . GLU A 1 238 ? 18.701 -4.340 27.342 1.00 28.30 238 GLU A C 1
ATOM 1768 O O . GLU A 1 238 ? 18.419 -4.050 26.176 1.00 28.30 238 GLU A O 1
ATOM 1773 N N . ALA A 1 239 ? 18.050 -3.902 28.420 1.00 30.08 239 ALA A N 1
ATOM 1774 C CA . ALA A 1 239 ? 16.753 -3.228 28.475 1.00 30.08 239 ALA A CA 1
ATOM 1775 C C . ALA A 1 239 ? 16.754 -1.777 27.978 1.00 30.08 239 ALA A C 1
ATOM 1777 O O . ALA A 1 239 ? 17.787 -1.091 28.136 1.00 30.08 239 ALA A O 1
#

pLDDT: mean 70.18, std 27.55, range [24.7, 97.44]

Organism: Capra hircus (NCBI:txid9925)

Secondary structure (DSSP, 8-state):
-EEE-SSTT-EEEEEEEEEEEEEEPPSPPPP-S-----S-SSTTTTS-EEEEEES-TTSPEE-SSPB-BSSPPPPEE-SSSEEEEEEE--SEEEEEEEEEEEEEEEES--TTSEE-TTSEEE-GGGTT-TT---SSSSSGGG-SSTTT-PPP----------------------------------------------S------S-EEE--SS-----TT--PPPS---S---PPPP-